Protein AF-A0A8H6FL26-F1 (afdb_monomer_lite)

Structure (mmCIF, N/CA/C/O backbone):
data_AF-A0A8H6FL26-F1
#
_entry.id   AF-A0A8H6FL26-F1
#
loop_
_atom_site.group_PDB
_atom_site.id
_atom_site.type_symbol
_atom_site.label_atom_id
_atom_site.label_alt_id
_atom_site.label_comp_id
_atom_site.label_asym_id
_atom_site.label_entity_id
_atom_site.label_seq_id
_atom_site.pdbx_PDB_ins_code
_atom_site.Cartn_x
_atom_site.Cartn_y
_atom_site.Cartn_z
_atom_site.occupancy
_atom_site.B_iso_or_equiv
_atom_site.auth_seq_id
_atom_site.auth_comp_id
_atom_site.auth_asym_id
_atom_site.auth_atom_id
_atom_site.pdbx_PDB_model_num
ATOM 1 N N . MET A 1 1 ? 20.508 0.577 -3.477 1.00 54.31 1 MET A N 1
ATOM 2 C CA . MET A 1 1 ? 19.976 -0.807 -3.545 1.00 54.31 1 MET A CA 1
ATOM 3 C C . MET A 1 1 ? 18.455 -0.772 -3.646 1.00 54.31 1 MET A C 1
ATOM 5 O O . MET A 1 1 ? 17.790 -0.477 -2.657 1.00 54.31 1 MET A O 1
ATOM 9 N N . ALA A 1 2 ? 17.907 -1.045 -4.834 1.00 56.25 2 ALA A N 1
ATOM 10 C CA . ALA A 1 2 ? 16.464 -1.136 -5.056 1.00 56.25 2 ALA A CA 1
ATOM 11 C C . ALA A 1 2 ? 15.857 -2.246 -4.183 1.00 56.25 2 ALA A C 1
ATOM 13 O O . ALA A 1 2 ? 16.284 -3.400 -4.226 1.00 56.25 2 ALA A O 1
ATOM 14 N N . THR A 1 3 ? 14.885 -1.895 -3.342 1.00 59.25 3 THR A N 1
ATOM 15 C CA . THR A 1 3 ? 14.238 -2.883 -2.473 1.00 59.25 3 THR A CA 1
ATOM 16 C C . THR A 1 3 ? 13.203 -3.680 -3.279 1.00 59.25 3 THR A C 1
ATOM 18 O O . THR A 1 3 ? 12.391 -3.070 -3.976 1.00 59.25 3 THR A O 1
ATOM 21 N N . PRO A 1 4 ? 13.128 -5.020 -3.141 1.00 70.81 4 PRO A N 1
ATOM 22 C CA . PRO A 1 4 ? 12.169 -5.881 -3.862 1.00 70.81 4 PRO A CA 1
ATOM 23 C C . PRO A 1 4 ? 10.690 -5.647 -3.478 1.00 70.81 4 PRO A C 1
ATOM 25 O O . PRO A 1 4 ? 9.804 -6.449 -3.757 1.00 70.81 4 PRO A O 1
ATOM 28 N N . ARG A 1 5 ? 10.383 -4.539 -2.796 1.00 77.38 5 ARG A N 1
ATOM 29 C CA . ARG A 1 5 ? 9.085 -4.258 -2.179 1.00 77.38 5 ARG A CA 1
ATOM 30 C C . ARG A 1 5 ? 8.016 -3.739 -3.136 1.00 77.38 5 ARG A C 1
ATOM 32 O O . ARG A 1 5 ? 6.856 -3.720 -2.735 1.00 77.38 5 ARG A O 1
ATOM 39 N N . ALA A 1 6 ? 8.361 -3.345 -4.361 1.00 84.38 6 ALA A N 1
ATOM 40 C CA . ALA A 1 6 ? 7.400 -2.813 -5.333 1.00 84.38 6 ALA A CA 1
ATOM 41 C C . ALA A 1 6 ? 7.163 -3.720 -6.553 1.00 84.38 6 ALA A C 1
ATOM 43 O O . ALA A 1 6 ? 6.670 -3.251 -7.574 1.00 84.38 6 ALA A O 1
ATOM 44 N N . GLY A 1 7 ? 7.495 -5.011 -6.453 1.00 87.75 7 GLY A N 1
ATOM 45 C CA . GLY A 1 7 ? 7.333 -5.957 -7.564 1.00 87.75 7 GLY A CA 1
ATOM 46 C C . GLY A 1 7 ? 8.414 -5.846 -8.643 1.00 87.75 7 GLY A C 1
ATOM 47 O O . GLY A 1 7 ? 8.266 -6.449 -9.703 1.00 87.75 7 GLY A O 1
ATOM 48 N N . PHE A 1 8 ? 9.481 -5.088 -8.377 1.00 91.50 8 PHE A N 1
ATOM 49 C CA . PHE A 1 8 ? 10.690 -5.070 -9.193 1.00 91.50 8 PHE A CA 1
ATOM 50 C C . PHE A 1 8 ? 11.596 -6.246 -8.832 1.00 91.50 8 PHE A C 1
ATOM 52 O O . PHE A 1 8 ? 11.756 -6.577 -7.652 1.00 91.50 8 PHE A O 1
ATOM 59 N N . HIS A 1 9 ? 12.203 -6.842 -9.850 1.00 90.56 9 HIS A N 1
ATOM 60 C CA . HIS A 1 9 ? 13.249 -7.848 -9.728 1.00 90.56 9 HIS A CA 1
ATOM 61 C C . HIS A 1 9 ? 14.468 -7.394 -10.532 1.00 90.56 9 HIS A C 1
ATOM 63 O O . HIS A 1 9 ? 14.330 -6.652 -11.501 1.00 90.56 9 HIS A O 1
ATOM 69 N N . ARG A 1 10 ? 15.663 -7.792 -10.086 1.00 88.56 10 ARG A N 1
ATOM 70 C CA . ARG A 1 10 ? 16.889 -7.571 -10.856 1.00 88.56 10 ARG A CA 1
ATOM 71 C C . ARG A 1 10 ? 16.936 -8.596 -11.969 1.00 88.56 10 ARG A C 1
ATOM 73 O O . ARG A 1 10 ? 16.906 -9.793 -11.685 1.00 88.56 10 ARG A O 1
ATOM 80 N N . GLU A 1 11 ? 17.018 -8.115 -13.194 1.00 85.56 11 GLU A N 1
ATOM 81 C CA . GLU A 1 11 ? 17.346 -8.953 -14.333 1.00 85.56 11 GLU A CA 1
ATOM 82 C C . GLU A 1 11 ? 18.868 -8.933 -14.480 1.00 85.56 11 GLU A C 1
ATOM 84 O O . GLU A 1 11 ? 19.483 -7.870 -14.543 1.00 85.56 11 GLU A O 1
ATOM 89 N N . TYR A 1 12 ? 19.493 -10.108 -14.397 1.00 85.00 12 TYR A N 1
ATOM 90 C CA . TYR A 1 12 ? 20.935 -10.234 -14.578 1.00 85.00 12 TYR A CA 1
ATOM 91 C C . TYR A 1 12 ? 21.205 -10.505 -16.054 1.00 85.00 12 TYR A C 1
ATOM 93 O O . TYR A 1 12 ? 21.007 -11.629 -16.516 1.00 85.00 12 TYR A O 1
ATOM 101 N N . ASP A 1 13 ? 21.650 -9.480 -16.775 1.00 83.44 13 ASP A N 1
ATOM 102 C CA . ASP A 1 13 ? 22.183 -9.642 -18.124 1.00 83.44 13 ASP A CA 1
ATOM 103 C C . ASP A 1 13 ? 23.720 -9.731 -18.052 1.00 83.44 13 ASP A C 1
ATOM 105 O O . ASP A 1 13 ? 24.377 -8.742 -17.722 1.00 83.44 13 ASP A O 1
ATOM 109 N N . PRO A 1 14 ? 24.334 -10.894 -18.343 1.00 84.69 14 PRO A N 1
ATOM 110 C CA . PRO A 1 14 ? 25.792 -11.021 -18.363 1.00 84.69 14 PRO A CA 1
ATOM 111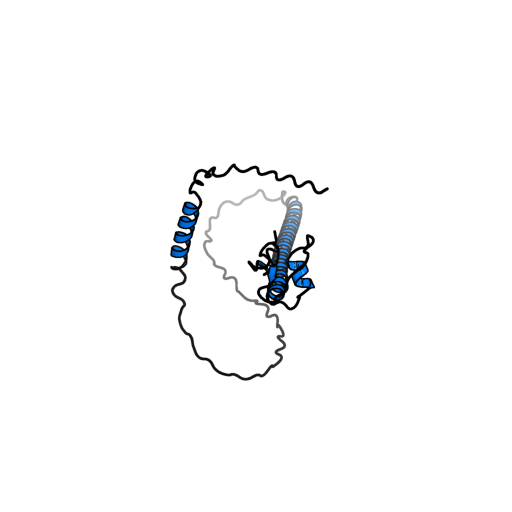 C C . PRO A 1 14 ? 26.447 -10.214 -19.497 1.00 84.69 14 PRO A C 1
ATOM 113 O O . PRO A 1 14 ? 27.653 -9.976 -19.459 1.00 84.69 14 PRO A O 1
ATOM 116 N N . THR A 1 15 ? 25.674 -9.804 -20.505 1.00 87.75 15 THR A N 1
ATOM 117 C CA . THR A 1 15 ? 26.146 -9.062 -21.683 1.00 87.75 15 THR A CA 1
ATOM 118 C C . THR A 1 15 ? 26.304 -7.575 -21.389 1.00 87.75 15 THR A C 1
ATOM 120 O O . THR A 1 15 ? 27.168 -6.916 -21.966 1.00 87.75 15 THR A O 1
ATOM 123 N N . PHE A 1 16 ? 25.487 -7.046 -20.476 1.00 78.19 16 PHE A N 1
ATOM 124 C CA . PHE A 1 16 ? 25.513 -5.653 -20.057 1.00 78.19 16 PHE A CA 1
ATOM 125 C C . PHE A 1 16 ? 25.640 -5.592 -18.535 1.00 78.19 16 PHE A C 1
ATOM 127 O O . PHE A 1 16 ? 24.640 -5.747 -17.834 1.00 78.19 16 PHE A O 1
ATOM 134 N N . PRO A 1 17 ? 26.840 -5.313 -17.988 1.00 73.94 17 PRO A N 1
ATOM 135 C CA . PRO A 1 17 ? 27.048 -5.176 -16.550 1.00 73.94 17 PRO A CA 1
ATOM 136 C C . PRO A 1 17 ? 26.486 -3.841 -16.032 1.00 73.94 17 PRO A C 1
ATOM 138 O O . PRO A 1 17 ? 27.135 -3.155 -15.249 1.00 73.94 17 PRO A O 1
ATOM 141 N N . ALA A 1 18 ? 25.296 -3.441 -16.487 1.00 74.81 18 ALA A N 1
ATOM 142 C CA . ALA A 1 18 ? 24.554 -2.329 -15.926 1.00 74.81 18 ALA A CA 1
ATOM 143 C C . ALA A 1 18 ? 24.050 -2.779 -14.546 1.00 74.81 18 ALA A C 1
ATOM 145 O O . ALA A 1 18 ? 23.172 -3.640 -14.454 1.00 74.81 18 ALA A O 1
ATOM 146 N N . PRO A 1 19 ? 24.616 -2.249 -13.450 1.00 71.38 19 PRO A N 1
ATOM 147 C CA . PRO A 1 19 ? 24.458 -2.851 -12.135 1.00 71.38 19 PRO A CA 1
ATOM 148 C C . PRO A 1 19 ? 23.061 -2.659 -11.536 1.00 71.38 19 PRO A C 1
ATOM 150 O O . PRO A 1 19 ? 22.821 -3.189 -10.456 1.00 71.38 19 PRO A O 1
ATOM 153 N N . ASP A 1 20 ? 22.138 -1.943 -12.187 1.00 75.31 20 ASP A N 1
ATOM 154 C CA . ASP A 1 20 ? 20.884 -1.496 -11.569 1.00 75.31 20 ASP A CA 1
ATOM 155 C C . ASP A 1 20 ? 19.624 -1.636 -12.438 1.00 75.31 20 ASP A C 1
ATOM 157 O O . ASP A 1 20 ? 18.599 -1.043 -12.109 1.00 75.31 20 ASP A O 1
ATOM 161 N N . LEU A 1 21 ? 19.644 -2.472 -13.481 1.00 84.38 21 LEU A N 1
ATOM 162 C CA . LEU A 1 21 ? 18.418 -2.786 -14.222 1.00 84.38 21 LEU A CA 1
ATOM 163 C C . LEU A 1 21 ? 17.428 -3.523 -13.312 1.00 84.38 21 LEU A C 1
ATOM 165 O O . LEU A 1 21 ? 17.734 -4.568 -12.720 1.00 84.38 21 LEU A O 1
ATOM 169 N N . THR A 1 22 ? 16.234 -2.952 -13.160 1.00 90.81 22 THR A N 1
ATOM 170 C CA . THR A 1 22 ? 15.180 -3.552 -12.345 1.00 90.81 22 THR A CA 1
ATOM 171 C C . THR A 1 22 ? 13.855 -3.498 -13.071 1.00 90.81 22 THR A C 1
ATOM 173 O O . THR A 1 22 ? 13.254 -2.446 -13.213 1.00 90.81 22 THR A O 1
ATOM 176 N N . VAL A 1 23 ? 13.340 -4.657 -13.460 1.00 92.69 23 VAL A N 1
ATOM 177 C CA . VAL A 1 23 ? 12.105 -4.744 -14.238 1.00 92.69 23 VAL A CA 1
ATOM 178 C C . VAL A 1 23 ? 10.964 -5.182 -13.327 1.00 92.69 23 VAL A C 1
ATOM 180 O O . VAL A 1 23 ? 11.134 -6.001 -12.417 1.00 92.69 23 VAL A O 1
ATOM 183 N N . CYS A 1 24 ? 9.764 -4.638 -13.510 1.00 95.19 24 CYS A N 1
ATOM 184 C CA . CYS A 1 24 ? 8.587 -5.182 -12.845 1.00 95.19 24 CYS A CA 1
ATOM 185 C C . CYS A 1 24 ? 8.150 -6.487 -13.520 1.00 95.19 24 CYS A C 1
ATOM 187 O O . CYS A 1 24 ? 7.846 -6.498 -14.708 1.00 95.19 24 CYS A O 1
ATOM 189 N N . SER A 1 25 ? 7.998 -7.569 -12.754 1.00 94.94 25 SER A N 1
ATOM 190 C CA . SER A 1 25 ? 7.596 -8.877 -13.299 1.00 94.94 25 SER A CA 1
ATOM 191 C C . SER A 1 25 ? 6.168 -8.935 -13.853 1.00 94.94 25 SER A C 1
ATOM 193 O O . SER A 1 25 ? 5.830 -9.882 -14.557 1.00 94.94 25 SER A O 1
ATOM 195 N N . LEU A 1 26 ? 5.312 -7.962 -13.522 1.00 96.19 26 LEU A N 1
ATOM 196 C CA . LEU A 1 26 ? 3.908 -7.963 -13.946 1.00 96.19 26 LEU A CA 1
ATOM 197 C C . LEU A 1 26 ? 3.614 -7.016 -15.106 1.00 96.19 26 LEU A C 1
ATOM 199 O O . LEU A 1 26 ? 2.758 -7.330 -15.926 1.00 96.19 26 LEU A O 1
ATOM 203 N N . CYS A 1 27 ? 4.262 -5.851 -15.157 1.00 96.75 27 CYS A N 1
ATOM 204 C CA . CYS A 1 27 ? 4.006 -4.853 -16.200 1.00 96.75 27 CYS A CA 1
ATOM 205 C C . CYS A 1 27 ? 5.217 -4.562 -17.090 1.00 96.75 27 CYS A C 1
ATOM 207 O O . CYS A 1 27 ? 5.078 -3.787 -18.030 1.00 96.75 27 CYS A O 1
ATOM 209 N N . GLY A 1 28 ? 6.387 -5.142 -16.802 1.00 95.19 28 GLY A N 1
ATOM 210 C CA . GLY A 1 28 ? 7.605 -4.913 -17.579 1.00 95.19 28 GLY A CA 1
ATOM 211 C C . GLY A 1 28 ? 8.188 -3.504 -17.442 1.00 95.19 28 GLY A C 1
ATOM 212 O O . GLY A 1 28 ? 9.064 -3.140 -18.213 1.00 95.19 28 GLY A O 1
ATOM 213 N N . LEU A 1 29 ? 7.703 -2.690 -16.496 1.00 94.75 29 LEU A N 1
ATOM 214 C CA . LEU A 1 29 ? 8.245 -1.352 -16.267 1.00 94.75 29 LEU A CA 1
ATOM 215 C C . LEU A 1 29 ? 9.699 -1.457 -15.794 1.00 94.75 29 LEU A C 1
ATOM 217 O O . LEU A 1 29 ? 9.948 -2.086 -14.765 1.00 94.75 29 LEU A O 1
ATOM 221 N N . ASP A 1 30 ? 10.603 -0.798 -16.511 1.00 92.88 30 ASP A N 1
ATOM 222 C CA . ASP A 1 30 ? 12.020 -0.665 -16.177 1.00 92.88 30 ASP A CA 1
ATOM 223 C C . ASP A 1 30 ? 12.337 0.812 -15.865 1.00 92.88 30 ASP A C 1
ATOM 225 O O . ASP A 1 30 ? 12.248 1.665 -16.756 1.00 92.88 30 ASP A O 1
ATOM 229 N N . PRO A 1 31 ? 12.591 1.176 -14.596 1.00 88.06 31 PRO A N 1
ATOM 230 C CA . PRO A 1 31 ? 13.017 2.513 -14.221 1.00 88.06 31 PRO A CA 1
ATOM 231 C C . PRO A 1 31 ? 14.481 2.726 -14.623 1.00 88.06 31 PRO A C 1
ATOM 233 O O . PRO A 1 31 ? 15.391 2.305 -13.911 1.00 88.06 31 PRO A O 1
ATOM 236 N N . CYS A 1 32 ? 14.717 3.444 -15.718 1.00 82.31 32 CYS A N 1
ATOM 237 C CA . CYS A 1 32 ? 16.025 4.053 -15.951 1.00 82.31 32 CYS A CA 1
ATOM 238 C C . CYS A 1 32 ? 16.200 5.247 -14.997 1.00 82.31 32 CYS A C 1
ATOM 240 O O . CYS A 1 32 ? 15.278 6.052 -14.858 1.00 82.31 32 CYS A O 1
ATOM 242 N N . ASP A 1 33 ? 17.372 5.358 -14.368 1.00 77.69 33 ASP A N 1
ATOM 243 C CA . ASP A 1 33 ? 17.806 6.504 -13.552 1.00 77.69 33 ASP A CA 1
ATOM 244 C C . ASP A 1 33 ? 16.919 6.821 -12.344 1.00 77.69 33 ASP A C 1
ATOM 246 O O . ASP A 1 33 ? 16.192 7.813 -12.271 1.00 77.69 33 ASP A O 1
ATOM 250 N N . TRP A 1 34 ? 16.989 5.949 -11.346 1.00 77.12 34 TRP A N 1
ATOM 251 C CA . TRP A 1 34 ? 16.208 6.114 -10.137 1.00 77.12 34 TRP A CA 1
ATOM 252 C C . TRP A 1 34 ? 16.883 7.050 -9.125 1.00 77.12 34 TRP A C 1
ATOM 254 O O . TRP A 1 34 ? 17.697 6.626 -8.306 1.00 77.12 34 TRP A O 1
ATOM 264 N N . ASP A 1 35 ? 16.453 8.310 -9.103 1.00 78.94 35 ASP A N 1
ATOM 265 C CA . ASP A 1 35 ? 16.878 9.287 -8.097 1.00 78.94 35 ASP A CA 1
ATOM 266 C C . ASP A 1 35 ? 16.004 9.217 -6.836 1.00 78.94 35 ASP A C 1
ATOM 268 O O . ASP A 1 35 ? 14.950 9.834 -6.760 1.00 78.94 35 ASP A O 1
ATOM 272 N N . ASN A 1 36 ? 16.442 8.456 -5.825 1.00 70.88 36 ASN A N 1
ATOM 273 C CA . ASN A 1 36 ? 15.953 8.460 -4.427 1.00 70.88 36 ASN A CA 1
ATOM 274 C C . ASN A 1 36 ? 14.433 8.310 -4.156 1.00 70.88 36 ASN A C 1
ATOM 276 O O . ASN A 1 36 ? 14.021 8.331 -2.994 1.00 70.88 36 ASN A O 1
ATOM 280 N N . ASP A 1 37 ? 13.596 8.108 -5.170 1.00 79.25 37 ASP A N 1
ATOM 281 C CA . ASP A 1 37 ? 12.149 8.001 -5.006 1.00 79.25 37 ASP A CA 1
ATOM 282 C C . ASP A 1 37 ? 11.720 6.684 -4.345 1.00 79.25 37 ASP A C 1
ATOM 284 O O . ASP A 1 37 ? 12.391 5.650 -4.411 1.00 79.25 37 ASP A O 1
ATOM 288 N N . ASN A 1 38 ? 10.545 6.683 -3.714 1.00 90.62 38 ASN A N 1
ATOM 289 C CA . ASN A 1 38 ? 9.955 5.456 -3.192 1.00 90.62 38 ASN A CA 1
ATOM 290 C C . ASN A 1 38 ? 9.594 4.506 -4.356 1.00 90.62 38 ASN A C 1
ATOM 292 O O . ASN A 1 38 ? 8.789 4.887 -5.212 1.00 90.62 38 ASN A O 1
ATOM 296 N N . PRO A 1 39 ? 10.068 3.240 -4.338 1.00 92.25 39 PRO A N 1
ATOM 297 C CA . PRO A 1 39 ? 9.777 2.233 -5.366 1.00 92.25 39 PRO A CA 1
ATOM 298 C C . PRO A 1 39 ? 8.328 2.138 -5.774 1.00 92.25 39 PRO A C 1
ATOM 300 O O . PRO A 1 39 ? 7.981 1.985 -6.943 1.00 92.25 39 PRO A O 1
ATOM 303 N N . PHE A 1 40 ? 7.466 2.202 -4.771 1.00 93.19 40 PHE A N 1
ATOM 304 C CA . PHE A 1 40 ? 6.053 2.040 -4.990 1.00 93.19 40 PHE A CA 1
ATOM 305 C C . PHE A 1 40 ? 5.434 3.271 -5.651 1.00 93.19 40 PHE A C 1
ATOM 307 O O . PHE A 1 40 ? 4.541 3.115 -6.477 1.00 93.19 40 PHE A O 1
ATOM 314 N N . ASP A 1 41 ? 5.882 4.471 -5.288 1.00 93.00 41 ASP A N 1
ATOM 315 C CA . ASP A 1 41 ? 5.272 5.715 -5.756 1.00 93.00 41 ASP A CA 1
ATOM 316 C C . ASP A 1 41 ? 5.663 5.989 -7.214 1.00 93.00 41 ASP A C 1
ATOM 318 O O . ASP A 1 41 ? 4.794 6.325 -8.022 1.00 93.00 41 ASP A O 1
ATOM 322 N N . PHE A 1 42 ? 6.915 5.703 -7.593 1.00 92.69 42 PHE A N 1
ATOM 323 C CA . PHE A 1 42 ? 7.337 5.710 -8.996 1.00 92.69 42 PHE A CA 1
ATOM 324 C C . PHE A 1 42 ? 6.519 4.713 -9.831 1.00 92.69 42 PHE A C 1
ATOM 326 O O . PHE A 1 42 ? 5.917 5.080 -10.843 1.00 92.69 42 PHE A O 1
ATOM 333 N N . HIS A 1 43 ? 6.417 3.462 -9.367 1.00 94.06 43 HIS A N 1
ATOM 334 C CA . HIS A 1 43 ? 5.657 2.412 -10.049 1.00 94.06 43 HIS A CA 1
ATOM 335 C C . HIS A 1 43 ? 4.169 2.781 -10.180 1.00 94.06 43 HIS A C 1
ATOM 337 O O . HIS A 1 43 ? 3.590 2.648 -11.255 1.00 94.06 43 HIS A O 1
ATOM 343 N N . ALA A 1 44 ? 3.555 3.313 -9.120 1.00 95.19 44 ALA A N 1
ATOM 344 C CA . ALA A 1 44 ? 2.160 3.742 -9.139 1.00 95.19 44 ALA A CA 1
ATOM 345 C C . ALA A 1 44 ? 1.904 4.935 -10.071 1.00 95.19 44 ALA A C 1
ATOM 347 O O . ALA A 1 44 ? 0.802 5.050 -10.602 1.00 95.19 44 ALA A O 1
ATOM 348 N N . THR A 1 45 ? 2.904 5.794 -10.276 1.00 94.81 45 THR A N 1
ATOM 349 C CA . THR A 1 45 ? 2.815 6.954 -11.172 1.00 94.81 45 THR A CA 1
ATOM 350 C C . THR A 1 45 ? 2.982 6.548 -12.635 1.00 94.81 45 THR A C 1
ATOM 352 O O . THR A 1 45 ? 2.217 6.990 -13.487 1.00 94.81 45 THR A O 1
ATOM 355 N N . ARG A 1 46 ? 3.962 5.688 -12.940 1.00 95.06 46 ARG A N 1
ATOM 356 C CA . ARG A 1 46 ? 4.284 5.272 -14.317 1.00 95.06 46 ARG A CA 1
ATOM 357 C C . ARG A 1 46 ? 3.392 4.148 -14.847 1.00 95.06 46 ARG A C 1
ATOM 359 O O . ARG A 1 46 ? 3.137 4.100 -16.043 1.00 95.06 46 ARG A O 1
ATOM 366 N N . SER A 1 47 ? 2.927 3.245 -13.984 1.00 96.50 47 SER A N 1
ATOM 367 C CA . SER A 1 47 ? 2.072 2.111 -14.360 1.00 96.50 47 SER A CA 1
ATOM 368 C C . SER A 1 47 ? 0.950 1.903 -13.328 1.00 96.50 47 SER A C 1
ATOM 370 O O . SER A 1 47 ? 0.949 0.918 -12.581 1.00 96.50 47 SER A O 1
ATOM 372 N N . PRO A 1 48 ? -0.030 2.828 -13.252 1.00 96.62 48 PRO A N 1
ATOM 373 C CA . PRO A 1 48 ? -1.133 2.738 -12.289 1.00 96.62 48 PRO A CA 1
ATOM 374 C C . PRO A 1 48 ? -2.009 1.490 -12.488 1.00 96.62 48 PRO A C 1
ATOM 376 O O . PRO A 1 48 ? -2.599 0.989 -11.526 1.00 96.62 48 PRO A O 1
ATOM 379 N N . ASP A 1 49 ? -2.059 0.959 -13.712 1.00 97.50 49 ASP A N 1
ATOM 380 C CA . ASP A 1 49 ? -2.862 -0.213 -14.072 1.00 97.50 49 ASP A CA 1
ATOM 381 C C . ASP A 1 49 ? -2.181 -1.555 -13.770 1.00 97.50 49 ASP A C 1
ATOM 383 O O . ASP A 1 49 ? -2.830 -2.604 -13.848 1.00 97.50 49 ASP A O 1
ATOM 387 N N . CYS A 1 50 ? -0.908 -1.546 -13.354 1.00 97.25 50 CYS A N 1
ATOM 388 C CA . CYS A 1 50 ? -0.187 -2.753 -12.966 1.00 97.25 50 CYS A CA 1
ATOM 389 C C . CYS A 1 50 ? -0.936 -3.514 -11.859 1.00 97.25 50 CYS A C 1
ATOM 391 O O . CYS A 1 50 ? -1.317 -2.951 -10.823 1.00 97.25 50 CYS A O 1
ATOM 393 N N . SER A 1 51 ? -1.121 -4.827 -12.036 1.00 96.94 51 SER A N 1
ATOM 394 C CA . SER A 1 51 ? -1.859 -5.670 -11.085 1.00 96.94 51 SER A CA 1
ATOM 395 C C . SER A 1 51 ? -1.275 -5.603 -9.668 1.00 96.94 51 SER A C 1
ATOM 397 O O . SER A 1 51 ? -2.028 -5.594 -8.690 1.00 96.94 51 SER A O 1
ATOM 399 N N . PHE A 1 52 ? 0.052 -5.477 -9.542 1.00 95.88 52 PHE A N 1
ATOM 400 C CA . PHE A 1 52 ? 0.734 -5.306 -8.256 1.00 95.88 52 PHE A CA 1
ATOM 401 C C . PHE A 1 52 ? 0.346 -3.987 -7.576 1.00 95.88 52 PHE A C 1
ATOM 403 O O . PHE A 1 52 ? -0.001 -3.965 -6.387 1.00 95.88 52 PHE A O 1
ATOM 410 N N . VAL A 1 53 ? 0.375 -2.887 -8.332 1.00 96.25 53 VAL A N 1
ATOM 411 C CA . VAL A 1 53 ? 0.014 -1.550 -7.847 1.00 96.25 53 VAL A CA 1
ATOM 412 C C . VAL A 1 53 ? -1.440 -1.549 -7.384 1.00 96.25 53 VAL A C 1
ATOM 414 O O . VAL A 1 53 ? -1.717 -1.186 -6.236 1.00 96.25 53 VAL A O 1
ATOM 417 N N . ARG A 1 54 ? -2.359 -2.053 -8.216 1.00 97.06 54 ARG A N 1
ATOM 418 C CA . ARG A 1 54 ? -3.793 -2.140 -7.897 1.00 97.06 54 ARG A CA 1
ATOM 419 C C . ARG A 1 54 ? -4.049 -2.939 -6.619 1.00 97.06 54 ARG A C 1
ATOM 421 O O . ARG A 1 54 ? -4.731 -2.445 -5.715 1.00 97.06 54 ARG A O 1
ATOM 428 N N . ALA A 1 55 ? -3.457 -4.127 -6.490 1.00 95.44 55 ALA A N 1
ATOM 429 C CA . ALA A 1 55 ? -3.610 -4.966 -5.301 1.00 95.44 55 ALA A CA 1
ATOM 430 C C . ALA A 1 55 ? -3.079 -4.275 -4.030 1.00 95.44 55 ALA A C 1
ATOM 432 O O . ALA A 1 55 ? -3.686 -4.342 -2.956 1.00 95.44 55 ALA A O 1
ATOM 433 N N . THR A 1 56 ? -1.958 -3.562 -4.141 1.00 94.50 56 THR A N 1
ATOM 434 C CA . THR A 1 56 ? -1.338 -2.867 -3.006 1.00 94.50 56 THR A CA 1
ATOM 435 C C . THR A 1 56 ? -2.138 -1.634 -2.580 1.00 94.50 56 THR A C 1
ATOM 437 O O . THR A 1 56 ? -2.340 -1.408 -1.382 1.00 94.50 56 THR A O 1
ATOM 440 N N . GLN A 1 57 ? -2.669 -0.861 -3.533 1.00 93.69 57 GLN A N 1
ATOM 441 C CA . GLN A 1 57 ? -3.552 0.273 -3.242 1.00 93.69 57 GLN A CA 1
ATOM 442 C C . GLN A 1 57 ? -4.856 -0.176 -2.563 1.00 93.69 57 GLN A C 1
ATOM 444 O O . GLN A 1 57 ? -5.306 0.458 -1.604 1.00 93.69 57 GLN A O 1
ATOM 449 N N . GLN A 1 58 ? -5.438 -1.300 -2.992 1.00 92.12 58 GLN A N 1
ATOM 450 C CA . GLN A 1 58 ? -6.622 -1.878 -2.347 1.00 92.12 58 GLN A CA 1
ATOM 451 C C . GLN A 1 58 ? -6.346 -2.263 -0.885 1.00 92.12 58 GLN A C 1
ATOM 453 O O . GLN A 1 58 ? -7.121 -1.907 0.008 1.00 92.12 58 GLN A O 1
ATOM 458 N N . LYS A 1 59 ? -5.201 -2.900 -0.597 1.00 88.88 59 LYS A N 1
ATOM 459 C CA . LYS A 1 59 ? -4.796 -3.237 0.783 1.00 88.88 59 LYS A CA 1
ATOM 460 C C . LYS A 1 59 ? -4.676 -1.998 1.678 1.00 88.88 59 LYS A C 1
ATOM 462 O O . LYS A 1 59 ? -5.124 -2.038 2.826 1.00 88.88 59 LYS A O 1
ATOM 467 N N . LYS A 1 60 ? -4.131 -0.884 1.164 1.00 84.44 60 LYS A N 1
ATOM 468 C CA . LYS A 1 60 ? -4.044 0.393 1.905 1.00 84.44 60 LYS A CA 1
ATOM 469 C C . LYS A 1 60 ? -5.437 0.922 2.280 1.00 84.44 60 LYS A C 1
ATOM 471 O O . LYS A 1 60 ? -5.652 1.296 3.435 1.00 84.44 60 LYS A O 1
ATOM 476 N N . LYS A 1 61 ? -6.407 0.869 1.355 1.00 82.44 61 LYS A N 1
ATOM 477 C CA . LYS A 1 61 ? -7.803 1.278 1.619 1.00 82.44 61 LYS A CA 1
ATOM 478 C C . LYS A 1 61 ? -8.440 0.443 2.737 1.00 82.44 61 LYS A C 1
ATOM 480 O O . LYS A 1 61 ? -9.008 1.004 3.675 1.00 82.44 61 LYS A O 1
ATOM 485 N N . HIS A 1 62 ? -8.276 -0.879 2.700 1.00 83.50 62 HIS A N 1
ATOM 486 C CA . HIS A 1 62 ? -8.821 -1.762 3.738 1.00 83.50 62 HIS A CA 1
ATOM 487 C C . HIS A 1 62 ? -8.144 -1.583 5.104 1.00 83.50 62 HIS A C 1
ATOM 489 O O . HIS A 1 62 ? -8.827 -1.581 6.134 1.00 83.50 62 HIS A O 1
ATOM 495 N N . ARG A 1 63 ? -6.820 -1.376 5.141 1.00 80.56 63 ARG A N 1
ATOM 496 C CA . ARG A 1 63 ? -6.092 -1.122 6.396 1.00 80.56 63 ARG A CA 1
ATOM 497 C C . ARG A 1 63 ? -6.594 0.148 7.085 1.00 80.56 63 ARG A C 1
ATOM 499 O O . ARG A 1 63 ? -6.865 0.111 8.285 1.00 80.56 63 ARG A O 1
ATOM 506 N N . ASN A 1 64 ? -6.807 1.221 6.324 1.00 78.44 64 ASN A N 1
ATOM 507 C CA . ASN A 1 64 ? -7.322 2.489 6.851 1.00 78.44 64 ASN A CA 1
ATOM 508 C C . ASN A 1 64 ? -8.777 2.379 7.336 1.00 78.44 64 ASN A C 1
ATOM 510 O O . ASN A 1 64 ? -9.177 3.042 8.291 1.00 78.44 64 ASN A O 1
ATOM 514 N N . GLN A 1 65 ? -9.583 1.507 6.726 1.00 78.75 65 GLN A N 1
ATOM 515 C CA . GLN A 1 65 ? -10.950 1.272 7.190 1.00 78.75 65 GLN A CA 1
ATOM 516 C C . GLN A 1 65 ? -10.983 0.540 8.541 1.00 78.75 65 GLN A C 1
ATOM 518 O O . GLN A 1 65 ? -11.803 0.866 9.406 1.00 78.75 65 GLN A O 1
ATOM 523 N N . LYS A 1 66 ? -10.082 -0.429 8.753 1.00 79.19 66 LYS A N 1
ATOM 524 C CA . LYS A 1 66 ? -10.012 -1.191 10.009 1.00 79.19 66 LYS A CA 1
ATOM 525 C C . LYS A 1 66 ? -9.605 -0.304 11.188 1.00 79.19 66 LYS A C 1
ATOM 527 O O . LYS A 1 66 ? -10.230 -0.394 12.244 1.00 79.19 66 LYS A O 1
ATOM 532 N N . THR A 1 67 ? -8.621 0.576 11.003 1.00 84.19 67 THR A N 1
ATOM 533 C CA . THR A 1 67 ? -8.175 1.499 12.059 1.00 84.19 67 THR A CA 1
ATOM 534 C C . THR A 1 67 ? -9.262 2.511 12.422 1.00 84.19 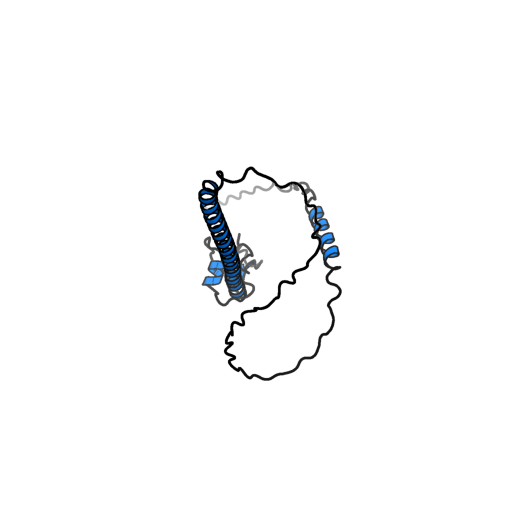67 THR A C 1
ATOM 536 O O . THR A 1 67 ? -9.537 2.692 13.606 1.00 84.19 67 THR A O 1
ATOM 539 N N . ARG A 1 68 ? -9.980 3.081 11.438 1.00 82.62 68 ARG A N 1
ATOM 540 C CA . ARG A 1 68 ? -11.115 3.990 11.708 1.00 82.62 68 ARG A CA 1
ATOM 541 C C . ARG A 1 68 ? -12.247 3.307 12.477 1.00 82.62 68 ARG A C 1
ATOM 543 O O . ARG A 1 68 ? -12.771 3.883 13.427 1.00 82.62 68 ARG A O 1
ATOM 550 N N . ARG A 1 69 ? -12.602 2.063 12.128 1.00 85.69 69 ARG A N 1
ATOM 551 C CA . ARG A 1 69 ? -13.621 1.294 12.872 1.00 85.69 69 ARG A CA 1
ATOM 552 C C . ARG A 1 69 ? -13.198 1.013 14.314 1.00 85.69 69 ARG A C 1
ATOM 554 O O . ARG A 1 69 ? -14.027 1.100 15.215 1.00 85.69 69 ARG A O 1
ATOM 561 N N . GLN A 1 70 ? -11.925 0.690 14.546 1.00 88.44 70 GLN A N 1
ATOM 562 C CA . GLN A 1 70 ? -11.403 0.499 15.903 1.00 88.44 70 GLN A CA 1
ATOM 563 C C . GLN A 1 70 ? -11.406 1.805 16.706 1.00 88.44 70 GLN A C 1
ATOM 565 O O . GLN A 1 70 ? -11.789 1.797 17.874 1.00 88.44 70 GLN A O 1
ATOM 570 N N . GLN A 1 71 ? -11.047 2.925 16.077 1.00 88.94 71 GLN A N 1
ATOM 571 C CA . GLN A 1 71 ? -11.077 4.238 16.718 1.00 88.94 71 GLN A CA 1
ATOM 572 C C . GLN A 1 71 ? -12.500 4.650 17.117 1.00 88.94 71 GLN A C 1
ATOM 574 O O . GLN A 1 71 ? -12.697 5.135 18.228 1.00 88.94 71 GLN A O 1
ATOM 579 N N . TYR A 1 72 ? -13.495 4.403 16.258 1.00 90.62 72 TYR A N 1
ATOM 580 C CA . TYR A 1 72 ? -14.899 4.675 16.581 1.00 90.62 72 TYR A CA 1
ATOM 581 C C . TYR A 1 72 ? -15.378 3.856 17.788 1.00 90.62 72 TYR A C 1
ATOM 583 O O . TYR A 1 72 ? -15.947 4.425 18.711 1.00 90.62 72 TYR A O 1
ATOM 591 N N . LYS A 1 73 ? -15.060 2.553 17.841 1.00 89.56 73 LYS A N 1
ATOM 592 C CA . LYS A 1 73 ? -15.402 1.694 18.991 1.00 89.56 73 LYS A CA 1
ATOM 593 C C . LYS A 1 73 ? -14.761 2.162 20.299 1.00 89.56 73 LYS A C 1
ATOM 595 O O . LYS A 1 73 ? -15.386 2.092 21.349 1.00 89.56 73 LYS A O 1
ATOM 600 N N . ARG A 1 74 ? -13.511 2.630 20.250 1.00 87.56 74 ARG A N 1
ATOM 601 C CA . ARG A 1 74 ? -12.840 3.172 21.440 1.00 87.56 74 ARG A CA 1
ATOM 602 C C . ARG A 1 74 ? -13.503 4.458 21.923 1.00 87.56 74 ARG A C 1
ATOM 604 O O . ARG A 1 74 ? -13.759 4.581 23.113 1.00 87.56 74 ARG A O 1
ATOM 611 N N . ARG A 1 75 ? -13.837 5.372 21.006 1.00 91.19 75 ARG A N 1
ATOM 612 C CA . ARG A 1 75 ? -14.546 6.611 21.354 1.00 91.19 75 ARG A CA 1
ATOM 613 C C . ARG A 1 75 ? -15.948 6.351 21.898 1.00 91.19 75 ARG A C 1
ATOM 615 O O . ARG A 1 75 ? -16.336 7.005 22.853 1.00 91.19 75 ARG A O 1
ATOM 622 N N . SER A 1 76 ? -16.686 5.391 21.337 1.00 90.88 76 SER A N 1
ATOM 623 C CA . SER A 1 76 ? -18.020 5.059 21.844 1.00 90.88 76 SER A CA 1
ATOM 624 C C . SER A 1 76 ? -17.970 4.469 23.253 1.00 90.88 76 SER A C 1
ATOM 626 O O . SER A 1 76 ? -18.813 4.806 24.068 1.00 90.88 76 SER A O 1
ATOM 628 N N . LEU A 1 77 ? -16.975 3.628 23.559 1.00 90.81 77 LEU A N 1
ATOM 629 C CA . LEU A 1 77 ? -16.806 3.087 24.911 1.00 90.81 77 LEU A CA 1
ATOM 630 C C . LEU A 1 77 ? -16.452 4.183 25.921 1.00 90.81 77 LEU A C 1
ATOM 632 O O . LEU A 1 77 ? -17.051 4.229 26.984 1.00 90.81 77 LEU A O 1
ATOM 636 N N . GLN A 1 78 ? -15.545 5.097 25.562 1.00 92.88 78 GLN A N 1
ATOM 637 C CA . GLN A 1 78 ? -15.194 6.229 26.427 1.00 92.88 78 GLN A CA 1
ATOM 638 C C . GLN A 1 78 ? -16.391 7.148 26.703 1.00 92.88 78 GLN A C 1
ATOM 640 O O . GLN A 1 78 ? -16.560 7.588 27.833 1.00 92.88 78 GLN A O 1
ATOM 645 N N . ALA A 1 79 ? -17.238 7.398 25.701 1.00 93.19 79 ALA A N 1
ATOM 646 C CA . ALA A 1 79 ? -18.441 8.209 25.878 1.00 93.19 79 ALA A CA 1
ATOM 647 C C . ALA A 1 79 ? -19.459 7.555 26.831 1.00 93.19 79 ALA A C 1
ATOM 649 O O . ALA A 1 79 ? -20.056 8.248 27.647 1.00 93.19 79 ALA A O 1
ATOM 650 N N . VAL A 1 80 ? -19.631 6.229 26.760 1.00 93.62 80 VAL A N 1
ATOM 651 C CA . VAL A 1 80 ? -20.531 5.499 27.671 1.00 93.62 80 VAL A CA 1
ATOM 652 C C . VAL A 1 80 ? -20.013 5.545 29.110 1.00 93.62 80 VAL A C 1
ATOM 654 O O . VAL A 1 80 ? -20.794 5.807 30.015 1.00 93.62 80 VAL A O 1
ATOM 657 N N . THR A 1 81 ? -18.705 5.362 29.325 1.00 93.31 81 THR A N 1
ATOM 658 C CA . THR A 1 81 ? -18.112 5.446 30.671 1.00 93.31 81 THR A CA 1
ATOM 659 C C . THR A 1 81 ? -18.285 6.835 31.290 1.00 93.31 81 THR A C 1
ATOM 661 O O . THR A 1 81 ? -18.658 6.931 32.451 1.00 93.31 81 THR A O 1
ATOM 664 N N . GLN A 1 82 ? -18.103 7.908 30.511 1.00 94.44 82 GLN A N 1
ATOM 665 C CA . GLN A 1 82 ? -18.302 9.280 31.001 1.00 94.44 82 GLN A CA 1
ATOM 666 C C . GLN A 1 82 ? -19.753 9.556 31.412 1.00 94.44 82 GLN A C 1
ATOM 668 O O . GLN A 1 82 ? -19.985 10.176 32.444 1.00 94.44 82 GLN A O 1
ATOM 673 N N . GLN A 1 83 ? -20.730 9.067 30.640 1.00 94.75 83 GLN A N 1
ATOM 674 C CA . GLN A 1 83 ? -22.144 9.215 31.004 1.00 94.75 83 GLN A CA 1
ATOM 675 C C . GLN A 1 83 ? -22.501 8.453 32.283 1.00 94.75 83 GLN A C 1
ATOM 677 O O . GLN A 1 83 ? -23.322 8.921 33.066 1.00 94.75 83 GLN A O 1
ATOM 682 N N . GLU A 1 84 ? -21.907 7.279 32.498 1.00 94.62 84 GLU A N 1
ATOM 683 C CA . GLU A 1 84 ? -22.143 6.491 33.708 1.00 94.62 84 GLU A CA 1
ATOM 684 C C . GLU A 1 84 ? -21.546 7.164 34.954 1.00 94.62 84 GLU A C 1
ATOM 686 O O . GLU A 1 84 ? -22.209 7.223 35.988 1.00 94.62 84 GLU A O 1
ATOM 691 N N . GLU A 1 85 ? -20.343 7.733 34.844 1.00 95.44 85 GLU A N 1
ATOM 692 C CA . GLU A 1 85 ? -19.703 8.500 35.923 1.00 95.44 85 GLU A CA 1
ATOM 693 C C . GLU A 1 85 ? -20.505 9.759 36.288 1.00 95.44 85 GLU A C 1
ATOM 695 O O . GLU A 1 85 ? -20.747 10.015 37.469 1.00 95.44 85 GLU A O 1
ATOM 700 N N . GLU A 1 86 ? -20.991 10.507 35.293 1.00 95.56 86 GLU A N 1
ATOM 701 C CA . GLU A 1 86 ? -21.818 11.701 35.514 1.00 95.56 86 GLU A CA 1
ATOM 702 C C . GLU A 1 86 ? -23.139 11.351 36.225 1.00 95.56 86 GLU A C 1
ATOM 704 O O . GLU A 1 86 ? -23.551 12.032 37.167 1.00 95.56 86 GLU A O 1
ATOM 709 N N . LEU A 1 87 ? -23.768 10.230 35.849 1.00 94.00 87 LEU A N 1
ATOM 710 C CA . LEU A 1 87 ? -24.991 9.753 36.499 1.00 94.00 87 LEU A CA 1
ATOM 711 C C . LEU A 1 87 ? -24.744 9.309 37.952 1.00 94.00 87 LEU A C 1
ATOM 713 O O . LEU A 1 87 ? -25.577 9.545 38.828 1.00 94.00 87 LEU A O 1
ATOM 717 N N . GLN A 1 88 ? -23.604 8.667 38.227 1.00 92.56 88 GLN A N 1
ATOM 718 C CA . GLN A 1 88 ? -23.217 8.280 39.588 1.00 92.56 88 GLN A CA 1
ATOM 719 C C . GLN A 1 88 ? -22.949 9.505 40.469 1.00 92.56 88 GLN A C 1
ATOM 721 O O . GLN A 1 88 ? -23.378 9.527 41.624 1.00 92.56 88 GLN A O 1
ATOM 726 N N . GLN A 1 89 ? -22.302 10.539 39.925 1.00 91.81 89 GLN A N 1
ATOM 727 C CA . GLN A 1 89 ? -22.031 11.780 40.647 1.00 91.81 89 GLN A CA 1
ATOM 728 C C . GLN A 1 89 ? -23.325 12.536 40.985 1.00 91.81 89 GLN A C 1
ATOM 730 O O . GLN A 1 89 ? -23.514 12.930 42.136 1.00 91.81 89 GLN A O 1
ATOM 735 N N . ALA A 1 90 ? -24.258 12.637 40.032 1.00 90.19 90 ALA A N 1
ATOM 736 C CA . ALA A 1 90 ? -25.568 13.248 40.263 1.00 90.19 90 ALA A CA 1
ATOM 737 C C . ALA A 1 90 ? -26.382 12.514 41.349 1.00 90.19 90 ALA A C 1
ATOM 739 O O . ALA A 1 90 ? -27.066 13.139 42.160 1.00 90.19 90 ALA A O 1
ATOM 740 N N . ASN A 1 91 ? -26.298 11.182 41.417 1.00 88.38 91 ASN A N 1
ATOM 741 C CA . ASN A 1 91 ? -26.978 10.412 42.465 1.00 88.38 91 ASN A CA 1
ATOM 742 C C . ASN A 1 91 ? -26.331 10.595 43.850 1.00 88.38 91 ASN A C 1
ATOM 744 O O . ASN A 1 91 ? -27.038 10.631 44.860 1.00 88.38 91 ASN A O 1
ATOM 748 N N . ALA A 1 92 ? -25.003 10.728 43.915 1.00 83.88 92 ALA A N 1
ATOM 749 C CA . ALA A 1 92 ? -24.294 10.957 45.173 1.00 83.88 92 ALA A CA 1
ATOM 750 C C . ALA A 1 92 ? -24.653 12.316 45.798 1.00 83.88 92 ALA A C 1
ATOM 752 O O . ALA A 1 92 ? -24.885 12.391 47.005 1.00 83.88 92 ALA A O 1
ATOM 753 N N . GLU A 1 93 ? -24.768 13.365 44.981 1.00 81.00 93 GLU A N 1
ATOM 754 C CA . GLU A 1 93 ? -25.119 14.717 45.437 1.00 81.00 93 GLU A CA 1
ATOM 755 C C . GLU A 1 93 ? -26.529 14.767 46.055 1.00 81.00 93 GLU A C 1
ATOM 757 O O . GLU A 1 93 ? -26.705 15.256 47.170 1.00 81.00 93 GLU A O 1
ATOM 762 N N . ASN A 1 94 ? -27.509 14.107 45.429 1.00 76.31 94 ASN A N 1
ATOM 763 C CA . ASN A 1 94 ? -28.883 14.024 45.946 1.00 76.31 94 ASN A CA 1
ATOM 764 C C . ASN A 1 94 ? -29.026 13.209 47.254 1.00 76.31 94 ASN A C 1
ATOM 766 O O . ASN A 1 94 ? -30.014 13.354 47.982 1.00 76.31 94 ASN A O 1
ATOM 770 N N . THR A 1 95 ? -28.062 12.337 47.574 1.00 73.12 95 THR A N 1
ATOM 771 C CA . THR A 1 95 ? -28.097 11.518 48.802 1.00 73.12 95 THR A CA 1
ATOM 772 C C . THR A 1 95 ? -27.582 12.298 50.022 1.00 73.12 95 THR A C 1
ATOM 774 O O . THR A 1 95 ? -28.007 12.044 51.152 1.00 73.12 95 THR A O 1
ATOM 777 N N . ALA A 1 96 ? -26.705 13.284 49.810 1.00 64.50 96 ALA A N 1
ATOM 778 C CA . ALA A 1 96 ? -26.143 14.094 50.889 1.00 64.50 96 ALA A CA 1
ATOM 779 C C . ALA A 1 96 ? -27.170 15.069 51.497 1.00 64.50 96 ALA A C 1
ATOM 781 O O . ALA A 1 96 ? -27.192 15.237 52.715 1.00 64.50 96 ALA A O 1
ATOM 782 N N . GLU A 1 97 ? -28.066 15.646 50.690 1.00 61.50 97 GLU A N 1
ATOM 783 C CA . GLU A 1 97 ? -29.075 16.597 51.186 1.00 61.50 97 GLU A CA 1
ATOM 784 C C . GLU A 1 97 ? -30.209 15.923 51.978 1.00 61.50 97 GLU A C 1
ATOM 786 O O . GLU A 1 97 ? -30.667 16.465 52.980 1.00 61.50 97 GLU A O 1
ATOM 791 N N . ASN A 1 98 ? -30.602 14.690 51.636 1.00 61.00 98 ASN A N 1
ATOM 792 C CA . ASN A 1 98 ? -31.696 13.989 52.331 1.00 61.00 98 ASN A CA 1
ATOM 793 C C . ASN A 1 98 ? -31.296 13.320 53.663 1.00 61.00 98 ASN A C 1
ATOM 795 O O . ASN A 1 98 ? -32.157 12.826 54.396 1.00 61.00 98 ASN A O 1
ATOM 799 N N . THR A 1 99 ? -30.003 13.290 54.006 1.00 57.81 99 THR A N 1
ATOM 800 C CA . THR A 1 99 ? -29.515 12.643 55.242 1.00 57.81 99 THR A CA 1
ATOM 801 C C . THR A 1 99 ? -29.479 13.608 56.440 1.00 57.81 99 THR A C 1
ATOM 803 O O . THR A 1 99 ? -29.402 13.165 57.585 1.00 57.81 99 THR A O 1
ATOM 806 N N . ALA A 1 100 ? -29.601 14.921 56.215 1.00 54.97 100 ALA A N 1
ATOM 807 C CA . ALA A 1 100 ? -29.580 15.917 57.289 1.00 54.97 100 ALA A CA 1
ATOM 808 C C . ALA A 1 100 ? -30.941 16.122 57.993 1.00 54.97 100 ALA A C 1
ATOM 810 O O . ALA A 1 100 ? -30.962 16.625 59.113 1.00 54.97 100 ALA A O 1
ATOM 811 N N . GLU A 1 101 ? -32.063 15.706 57.392 1.00 55.00 101 GLU A N 1
ATOM 812 C CA . GLU A 1 101 ? -33.414 15.980 57.924 1.00 55.00 101 GLU A CA 1
ATOM 813 C C . GLU A 1 101 ? -34.080 14.810 58.678 1.00 55.00 101 GLU A C 1
ATOM 815 O O . GLU A 1 101 ? -35.143 14.988 59.263 1.00 55.00 101 GLU A O 1
ATOM 820 N N . ASN A 1 102 ? -33.458 13.624 58.747 1.00 56.03 102 ASN A N 1
ATOM 821 C CA . ASN A 1 102 ? -34.058 12.435 59.384 1.00 56.03 102 ASN A CA 1
ATOM 822 C C . ASN A 1 102 ? -33.384 11.964 60.692 1.00 56.03 102 ASN A C 1
ATOM 824 O O . ASN A 1 102 ? -33.704 10.890 61.196 1.00 56.03 102 ASN A O 1
ATOM 828 N N . THR A 1 103 ? -32.476 12.740 61.292 1.00 54.84 103 THR A N 1
ATOM 829 C CA . THR A 1 103 ? -31.780 12.360 62.544 1.00 54.84 103 THR A CA 1
ATOM 830 C C . THR A 1 103 ? -32.472 12.795 63.843 1.00 54.84 103 THR A C 1
ATOM 832 O O . THR A 1 103 ? -31.902 12.604 64.916 1.00 54.84 103 THR A O 1
ATOM 835 N N . ALA A 1 104 ? -33.702 13.319 63.799 1.00 55.53 104 ALA A N 1
ATOM 836 C CA . ALA A 1 104 ? -34.381 13.823 65.001 1.00 55.53 104 ALA A CA 1
ATOM 837 C C . ALA A 1 104 ? -35.497 12.931 65.579 1.00 55.53 104 ALA A C 1
ATOM 839 O O . ALA A 1 104 ? -35.934 13.193 66.697 1.00 55.53 104 ALA A O 1
ATOM 840 N N . GLU A 1 105 ? -35.946 11.861 64.912 1.00 56.81 105 GLU A N 1
ATOM 841 C CA . GLU A 1 105 ? -37.034 11.033 65.451 1.00 56.81 105 GLU A CA 1
ATOM 842 C C . GLU A 1 105 ? -36.753 9.527 65.392 1.00 56.81 105 GLU A C 1
ATOM 844 O O . GLU A 1 105 ? -36.495 8.959 64.337 1.00 56.81 105 GLU A O 1
ATOM 849 N N . LYS A 1 106 ? -36.951 8.890 66.556 1.00 49.38 106 LYS A N 1
ATOM 850 C CA . LYS A 1 106 ? -37.091 7.443 66.824 1.00 49.38 106 LYS A CA 1
ATOM 851 C C . LYS A 1 106 ? -35.838 6.697 67.278 1.00 49.38 106 LYS A C 1
ATOM 853 O O . LYS A 1 106 ? -35.413 5.705 66.696 1.00 49.38 106 LYS A O 1
ATOM 858 N N . ALA A 1 107 ? -35.385 7.076 68.471 1.00 52.72 107 ALA A N 1
ATOM 859 C CA . ALA A 1 107 ? -34.966 6.103 69.474 1.00 52.72 107 ALA A CA 1
ATOM 860 C C . ALA A 1 107 ? -36.192 5.655 70.295 1.00 52.72 107 ALA A C 1
ATOM 862 O O . ALA A 1 107 ? -36.495 6.250 71.321 1.00 52.72 107 ALA A O 1
ATOM 863 N N . SER A 1 108 ? -36.913 4.627 69.849 1.00 59.53 108 SER A N 1
ATOM 864 C CA . SER A 1 108 ? -37.674 3.757 70.757 1.00 59.53 108 SER A CA 1
ATOM 865 C C . SER A 1 108 ? -38.097 2.491 70.023 1.00 59.53 108 SER A C 1
ATOM 867 O O . SER A 1 108 ? -38.800 2.567 69.019 1.00 59.53 108 SER A O 1
ATOM 869 N N . ASP A 1 109 ? -37.676 1.361 70.580 1.00 56.88 109 ASP A N 1
ATOM 870 C CA . ASP A 1 109 ? -38.299 0.048 70.462 1.00 56.88 109 ASP A CA 1
ATOM 871 C C . ASP A 1 109 ? -38.416 -0.543 69.053 1.00 56.88 109 ASP A C 1
ATOM 873 O O . ASP A 1 109 ? -39.276 -0.179 68.262 1.00 56.88 109 ASP A O 1
ATOM 877 N N . ASN A 1 110 ? -37.609 -1.572 68.774 1.00 56.81 110 ASN A N 1
ATOM 878 C CA . ASN A 1 110 ? -38.190 -2.881 68.479 1.00 56.81 110 ASN A CA 1
ATOM 879 C C . ASN A 1 110 ? -37.148 -4.002 68.511 1.00 56.81 110 ASN A C 1
ATOM 881 O O . ASN A 1 110 ? -36.175 -4.058 67.760 1.00 56.81 110 ASN A O 1
ATOM 885 N N . LYS A 1 111 ? -37.416 -4.923 69.430 1.00 58.56 111 LYS A N 1
ATOM 886 C CA . LYS A 1 111 ? -36.737 -6.186 69.664 1.00 58.56 111 LYS A CA 1
ATOM 887 C C . LYS A 1 111 ? -37.365 -7.251 68.762 1.00 58.56 111 LYS A C 1
ATOM 889 O O . LYS A 1 111 ? -38.566 -7.466 68.819 1.00 58.56 111 LYS A O 1
ATOM 894 N N . ALA A 1 112 ? -36.499 -7.959 68.040 1.00 60.25 112 ALA A N 1
ATOM 895 C CA . ALA A 1 112 ? -36.680 -9.303 67.493 1.00 60.25 112 ALA A CA 1
ATOM 896 C C . ALA A 1 112 ? -37.860 -9.552 66.535 1.00 60.25 112 ALA A C 1
ATOM 898 O O . ALA A 1 112 ? -38.982 -9.776 66.971 1.00 60.25 112 ALA A O 1
ATOM 899 N N . THR A 1 113 ? -37.559 -9.802 65.256 1.00 51.50 113 THR A N 1
ATOM 900 C CA . THR A 1 113 ? -38.082 -11.015 64.601 1.00 51.50 113 THR A CA 1
ATOM 901 C C . THR A 1 113 ? -37.168 -11.471 63.464 1.00 51.50 113 THR A C 1
ATOM 903 O O . THR A 1 113 ? -36.995 -10.805 62.449 1.00 51.50 113 THR A O 1
ATOM 906 N N . ILE A 1 114 ? -36.588 -12.651 63.663 1.00 58.19 114 ILE A N 1
ATOM 907 C CA . ILE A 1 114 ? -36.020 -13.522 62.638 1.00 58.19 114 ILE A CA 1
ATOM 908 C C . ILE A 1 114 ? -37.164 -13.956 61.714 1.00 58.19 114 ILE A C 1
ATOM 910 O O . ILE A 1 114 ? -38.121 -14.569 62.186 1.00 58.19 114 ILE A O 1
ATOM 914 N N . SER A 1 115 ? -37.062 -13.729 60.405 1.00 54.19 115 SER A N 1
ATOM 915 C CA . SER A 1 115 ? -37.737 -14.600 59.440 1.00 54.19 115 SER A CA 1
ATOM 916 C C . SER A 1 115 ? -37.039 -14.640 58.089 1.00 54.19 115 SER A C 1
ATOM 918 O O . SER A 1 115 ? -36.806 -13.641 57.419 1.00 54.19 115 SER A O 1
ATOM 920 N N . LYS A 1 116 ? -36.704 -15.883 57.757 1.00 60.81 116 LYS A N 1
ATOM 921 C CA . LYS A 1 116 ? -36.262 -16.445 56.491 1.00 60.81 116 LYS A CA 1
ATOM 922 C C . LYS A 1 116 ? -36.997 -15.808 55.308 1.00 60.81 116 LYS A C 1
ATOM 924 O O . LYS A 1 116 ? -38.217 -15.863 55.269 1.00 60.81 116 LYS A O 1
ATOM 929 N N . ASN A 1 117 ? -36.253 -15.329 54.318 1.00 50.53 117 ASN A N 1
ATOM 930 C CA . ASN A 1 117 ? -36.728 -15.261 52.937 1.00 50.53 117 ASN A CA 1
ATOM 931 C C . ASN A 1 117 ? -35.578 -15.632 52.003 1.00 50.53 117 ASN A C 1
ATOM 933 O O . ASN A 1 117 ? -34.836 -14.805 51.480 1.00 50.53 117 ASN A O 1
ATOM 937 N N . THR A 1 118 ? -35.420 -16.943 51.865 1.00 57.91 118 THR A N 1
ATOM 938 C CA . THR A 1 118 ? -34.678 -17.594 50.795 1.00 57.91 118 THR A CA 1
ATOM 939 C C . THR A 1 118 ? -35.660 -17.851 49.649 1.00 57.91 118 THR A C 1
ATOM 941 O O . THR A 1 118 ? -36.740 -18.379 49.890 1.00 57.91 118 THR A O 1
ATOM 944 N N . ALA A 1 119 ? -35.228 -17.526 48.428 1.00 57.59 119 ALA A N 1
ATOM 945 C CA . ALA A 1 119 ? -35.779 -17.937 47.131 1.00 57.59 119 ALA A CA 1
ATOM 946 C C . ALA A 1 119 ? -37.144 -17.365 46.696 1.00 57.59 119 ALA A C 1
ATOM 948 O O . ALA A 1 119 ? -38.172 -17.930 47.031 1.00 57.59 119 ALA A O 1
ATOM 949 N N . GLN A 1 120 ? -37.111 -16.354 45.813 1.00 52.66 120 GLN A N 1
ATOM 950 C CA . GLN A 1 120 ? -37.953 -16.215 44.603 1.00 52.66 120 GLN A CA 1
ATOM 951 C C . GLN A 1 120 ? -37.161 -15.339 43.609 1.00 52.66 120 GLN A C 1
ATOM 953 O O . GLN A 1 120 ? -36.991 -14.148 43.827 1.00 52.66 120 GLN A O 1
ATOM 958 N N . LEU A 1 121 ? -36.382 -15.897 42.679 1.00 55.72 121 LEU A N 1
ATOM 959 C CA . LEU A 1 121 ? -36.810 -16.315 41.338 1.00 55.72 121 LEU A CA 1
ATOM 960 C C . LEU A 1 121 ? -37.775 -15.315 40.672 1.00 55.72 121 LEU A C 1
ATOM 962 O O . LEU A 1 121 ? -38.976 -15.554 40.608 1.00 55.72 121 LEU A O 1
ATOM 966 N N . SER A 1 122 ? -37.240 -14.216 40.133 1.00 50.06 122 SER A N 1
ATOM 967 C CA . SER A 1 122 ? -37.929 -13.402 39.129 1.00 50.06 122 SER A CA 1
ATOM 968 C C . SER A 1 122 ? -37.213 -13.528 37.784 1.00 50.06 122 SER A C 1
ATOM 970 O O . SER A 1 122 ? -36.178 -12.935 37.491 1.00 50.06 122 SER A O 1
ATOM 972 N N . THR A 1 123 ? -37.800 -14.390 36.964 1.00 55.88 123 THR A N 1
ATOM 973 C CA . THR A 1 123 ? -37.703 -14.408 35.511 1.00 55.88 123 THR A CA 1
ATOM 974 C C . THR A 1 123 ? -37.824 -12.984 34.970 1.00 55.88 123 THR A C 1
ATOM 976 O O . THR A 1 123 ? -38.895 -12.388 35.034 1.00 55.88 123 THR A O 1
ATOM 979 N N . ILE A 1 124 ? -36.735 -12.441 34.425 1.00 54.78 124 ILE A N 1
ATOM 980 C CA . ILE A 1 124 ? -36.774 -11.206 33.638 1.00 54.78 124 ILE A CA 1
ATOM 981 C C . ILE A 1 124 ? -37.364 -11.568 32.269 1.00 54.78 124 ILE A C 1
ATOM 983 O O . ILE A 1 124 ? -36.764 -12.371 31.543 1.00 54.78 124 ILE A O 1
ATOM 987 N N . PRO A 1 125 ? -38.525 -11.021 31.880 1.00 55.34 125 PRO A N 1
ATOM 988 C CA . PRO A 1 125 ? -39.092 -11.313 30.582 1.00 55.34 125 PRO A CA 1
ATOM 989 C C . PRO A 1 125 ? -38.330 -10.553 29.486 1.00 55.34 125 PRO A C 1
ATOM 991 O O . PRO A 1 125 ? -38.274 -9.326 29.451 1.00 55.34 125 PRO A O 1
ATOM 994 N N . ARG A 1 126 ? -37.742 -11.313 28.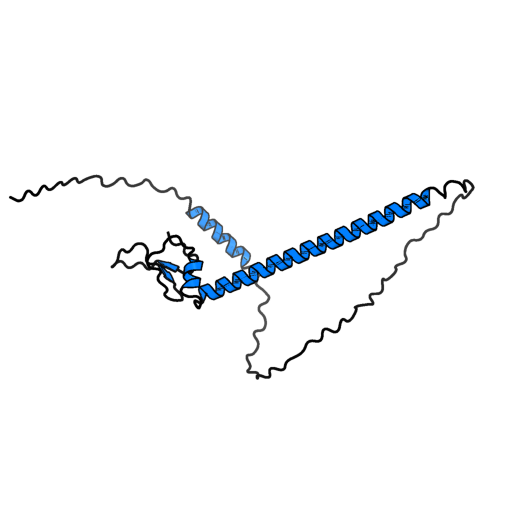554 1.00 55.47 126 ARG A N 1
ATOM 995 C CA . ARG A 1 126 ? -37.222 -10.818 27.271 1.00 55.47 126 ARG A CA 1
ATOM 996 C C . ARG A 1 126 ? -38.389 -10.463 26.341 1.00 55.47 126 ARG A C 1
ATOM 998 O O . ARG A 1 126 ? -38.789 -11.264 25.506 1.00 55.47 126 ARG A O 1
ATOM 1005 N N . HIS A 1 127 ? -38.914 -9.258 26.464 1.00 58.38 127 HIS A N 1
ATOM 1006 C CA . HIS A 1 127 ? -39.619 -8.552 25.393 1.00 58.38 127 HIS A CA 1
ATOM 1007 C C . HIS A 1 127 ? -39.299 -7.073 25.629 1.00 58.38 127 HIS A C 1
ATOM 1009 O O . HIS A 1 127 ? -39.604 -6.530 26.675 1.00 58.38 127 HIS A O 1
ATOM 1015 N N . MET A 1 128 ? -38.469 -6.422 24.826 1.00 47.81 128 MET A N 1
ATOM 1016 C CA . MET A 1 128 ? -38.820 -5.977 23.488 1.00 47.81 128 MET A CA 1
ATOM 1017 C C . MET A 1 128 ? -37.562 -5.955 22.611 1.00 47.81 128 MET A C 1
ATOM 1019 O O . MET A 1 128 ? -36.710 -5.077 22.752 1.00 47.81 128 MET A O 1
ATOM 1023 N N . LEU A 1 129 ? -37.450 -6.895 21.668 1.00 49.12 129 LEU A N 1
ATOM 1024 C CA . LEU A 1 129 ? -36.667 -6.620 20.468 1.00 49.12 129 LEU A CA 1
ATOM 1025 C C . LEU A 1 129 ? -37.465 -5.598 19.659 1.00 49.12 129 LEU A C 1
ATOM 1027 O O . LEU A 1 129 ? -38.479 -5.926 19.051 1.00 49.12 129 LEU A O 1
ATOM 1031 N N . SER A 1 130 ? -37.011 -4.348 19.714 1.00 46.84 130 SER A N 1
ATOM 1032 C CA . SER A 1 130 ? -37.441 -3.291 18.811 1.00 46.84 130 SER A CA 1
ATOM 1033 C C . SER A 1 130 ? -37.073 -3.695 17.386 1.00 46.84 130 SER A C 1
ATOM 1035 O O . SER A 1 130 ? -35.906 -3.702 16.984 1.00 46.84 130 SER A O 1
ATOM 1037 N N . THR A 1 131 ? -38.094 -4.104 16.645 1.00 50.62 131 THR A N 1
ATOM 1038 C CA . THR A 1 131 ? -38.053 -4.338 15.210 1.00 50.62 131 THR A CA 1
ATOM 1039 C C . THR A 1 131 ? -37.847 -2.993 14.524 1.00 50.62 131 THR A C 1
ATOM 1041 O O . THR A 1 131 ? -38.795 -2.247 14.299 1.00 50.62 131 THR A O 1
ATOM 1044 N N . VAL A 1 132 ? -36.601 -2.663 14.189 1.00 58.03 132 VAL A N 1
ATOM 1045 C CA . VAL A 1 132 ? -36.315 -1.596 13.226 1.00 58.03 132 VAL A CA 1
ATOM 1046 C C . VAL A 1 132 ? -36.494 -2.192 11.825 1.00 58.03 132 VAL A C 1
ATOM 1048 O O . VAL A 1 132 ? -35.725 -3.086 11.456 1.00 58.03 132 VAL A O 1
ATOM 1051 N N . PRO A 1 133 ? -37.471 -1.739 11.018 1.00 53.69 133 PRO A N 1
ATOM 1052 C CA . PRO A 1 133 ? -37.586 -2.175 9.637 1.00 53.69 133 PRO A CA 1
ATOM 1053 C C . PRO A 1 133 ? -36.447 -1.552 8.828 1.00 53.69 133 PRO A C 1
ATOM 1055 O O . PRO A 1 133 ? -36.465 -0.380 8.455 1.00 53.69 133 PRO A O 1
ATOM 1058 N N . ARG A 1 134 ? -35.421 -2.355 8.551 1.00 49.50 134 ARG A N 1
ATOM 1059 C CA . ARG A 1 134 ? -34.394 -2.022 7.570 1.00 49.50 134 ARG A CA 1
ATOM 1060 C C . ARG A 1 13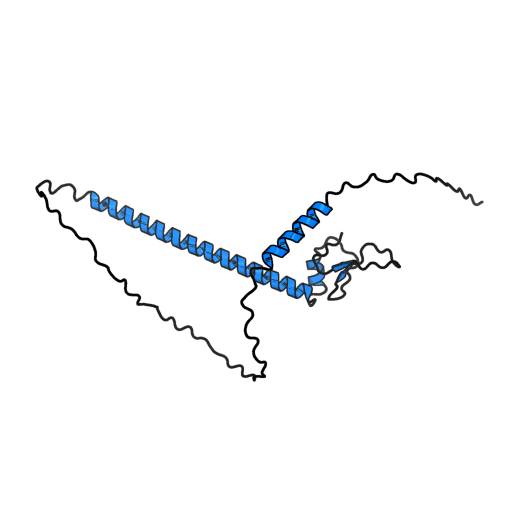4 ? -34.997 -2.273 6.191 1.00 49.50 134 ARG A C 1
ATOM 1062 O O . ARG A 1 134 ? -35.076 -3.419 5.760 1.00 49.50 134 ARG A O 1
ATOM 1069 N N . GLN A 1 135 ? -35.446 -1.215 5.519 1.00 52.94 135 GLN A N 1
ATOM 1070 C CA . GLN A 1 135 ? -35.814 -1.302 4.110 1.00 52.94 135 GLN A CA 1
ATOM 1071 C C . GLN A 1 135 ? -34.562 -1.643 3.299 1.00 52.94 135 GLN A C 1
ATOM 1073 O O . GLN A 1 135 ? -33.673 -0.818 3.098 1.00 52.94 135 GLN A O 1
ATOM 1078 N N . ILE A 1 136 ? -34.466 -2.912 2.913 1.00 48.28 136 ILE A N 1
ATOM 1079 C CA . ILE A 1 136 ? -33.529 -3.388 1.908 1.00 48.28 136 ILE A CA 1
ATOM 1080 C C . ILE A 1 136 ? -34.248 -3.197 0.579 1.00 48.28 136 ILE A C 1
ATOM 1082 O O . ILE A 1 136 ? -35.173 -3.933 0.253 1.00 48.28 136 ILE A O 1
ATOM 1086 N N . THR A 1 137 ? -33.839 -2.175 -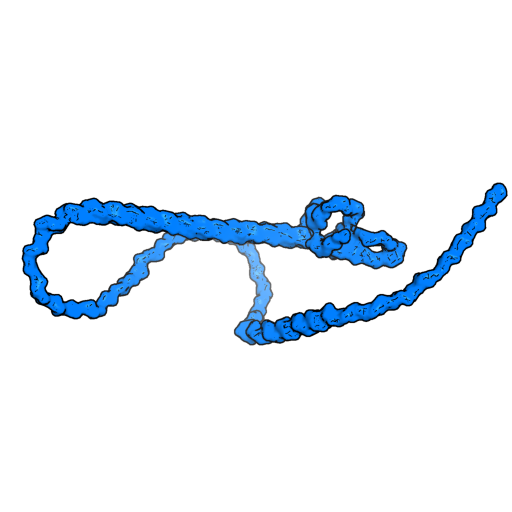0.164 1.00 60.50 137 THR A N 1
ATOM 1087 C CA . THR A 1 137 ? -34.174 -2.032 -1.578 1.00 60.50 137 THR A CA 1
ATOM 1088 C C . THR A 1 137 ? -33.451 -3.142 -2.335 1.00 60.50 137 THR A C 1
ATOM 1090 O O . THR A 1 137 ? -32.265 -3.034 -2.642 1.00 60.50 137 THR A O 1
ATOM 1093 N N . THR A 1 138 ? -34.151 -4.242 -2.589 1.00 47.66 138 THR A N 1
ATOM 1094 C CA . THR A 1 138 ? -33.737 -5.284 -3.528 1.00 47.66 138 THR A CA 1
ATOM 1095 C C . THR A 1 138 ? -33.896 -4.716 -4.935 1.00 47.66 138 THR A C 1
ATOM 1097 O O . THR A 1 138 ? -35.010 -4.583 -5.430 1.00 47.66 138 THR A O 1
ATOM 1100 N N . GLN A 1 139 ? -32.791 -4.339 -5.577 1.00 47.56 139 GLN A N 1
ATOM 1101 C CA . GLN A 1 139 ? -32.770 -4.228 -7.032 1.00 47.56 139 GLN A CA 1
ATOM 1102 C C . GLN A 1 139 ? -32.505 -5.626 -7.587 1.00 47.56 139 GLN A C 1
ATOM 1104 O O . GLN A 1 139 ? -31.463 -6.225 -7.317 1.00 47.56 139 GLN A O 1
ATOM 1109 N N . GLN A 1 140 ? -33.504 -6.148 -8.297 1.00 41.88 140 GLN A N 1
ATOM 1110 C CA . GLN A 1 140 ? -33.409 -7.324 -9.152 1.00 41.88 140 GLN A CA 1
ATOM 1111 C C . GLN A 1 140 ? -32.296 -7.110 -10.180 1.00 41.88 140 GLN A C 1
ATOM 1113 O O . GLN A 1 140 ? -32.362 -6.193 -10.994 1.00 41.88 140 GLN A O 1
ATOM 1118 N N . ALA A 1 141 ? -31.291 -7.977 -10.144 1.00 45.28 141 ALA A N 1
ATOM 1119 C CA . ALA A 1 141 ? -30.484 -8.302 -11.307 1.00 45.28 141 ALA A CA 1
ATOM 1120 C C . ALA A 1 141 ? -30.668 -9.802 -11.532 1.00 45.28 141 ALA A C 1
ATOM 1122 O O . ALA A 1 141 ? -30.182 -10.637 -10.769 1.00 45.28 141 ALA A O 1
ATOM 1123 N N . GLU A 1 142 ? -31.508 -10.098 -12.512 1.00 58.06 142 GLU A N 1
ATOM 1124 C CA . GLU A 1 142 ? -31.770 -11.423 -13.040 1.00 58.06 142 GLU A CA 1
ATOM 1125 C C . GLU A 1 142 ? -30.622 -11.760 -13.991 1.00 58.06 142 GLU A C 1
ATOM 1127 O O . GLU A 1 142 ? -30.475 -11.136 -15.043 1.00 58.06 142 GLU A O 1
ATOM 1132 N N . ASN A 1 143 ? -29.781 -12.724 -13.621 1.00 63.06 143 ASN A N 1
ATOM 1133 C CA . ASN A 1 143 ? -28.881 -13.365 -14.568 1.00 63.06 143 ASN A CA 1
ATOM 1134 C C . ASN A 1 143 ? -28.701 -14.822 -14.150 1.00 63.06 143 ASN A C 1
ATOM 1136 O O . ASN A 1 143 ? -28.176 -15.123 -13.077 1.00 63.06 143 ASN A O 1
ATOM 1140 N N . ASP A 1 144 ? -29.169 -15.701 -15.021 1.00 49.25 144 ASP A N 1
ATOM 1141 C CA . ASP A 1 144 ? -29.277 -17.135 -14.844 1.00 49.25 144 ASP A CA 1
ATOM 1142 C C . ASP A 1 144 ? -27.990 -17.864 -14.438 1.00 49.25 144 ASP A C 1
ATOM 1144 O O . ASP A 1 144 ? -26.944 -17.812 -15.080 1.00 49.25 144 ASP A O 1
ATOM 1148 N N . THR A 1 145 ? -28.149 -18.623 -13.359 1.00 44.34 145 THR A N 1
ATOM 1149 C CA . THR A 1 145 ? -27.870 -20.054 -13.202 1.00 44.34 145 THR A CA 1
ATOM 1150 C C . THR A 1 145 ? -27.134 -20.766 -14.346 1.00 44.34 145 THR A C 1
ATOM 1152 O O . THR A 1 145 ? -27.713 -21.131 -15.366 1.00 44.34 145 THR A O 1
ATOM 1155 N N . THR A 1 146 ? -25.893 -21.184 -14.084 1.00 56.00 146 THR A N 1
ATOM 1156 C CA . THR A 1 146 ? -25.389 -22.472 -14.589 1.00 56.00 146 THR A CA 1
ATOM 1157 C C . THR A 1 146 ? -24.469 -23.128 -13.550 1.00 56.00 146 THR A C 1
ATOM 1159 O O . THR A 1 146 ? -23.285 -22.836 -13.450 1.00 56.00 146 THR A O 1
ATOM 1162 N N . ILE A 1 147 ? -25.092 -23.962 -12.711 1.00 53.81 147 ILE A N 1
ATOM 1163 C CA . ILE A 1 147 ? -24.678 -25.323 -12.320 1.00 53.81 147 ILE A CA 1
ATOM 1164 C C . ILE A 1 147 ? -23.164 -25.576 -12.164 1.00 53.81 147 ILE A C 1
ATOM 1166 O O . ILE A 1 147 ? -22.485 -25.806 -13.156 1.00 53.81 147 ILE A O 1
ATOM 1170 N N . TRP A 1 148 ? -22.696 -25.739 -10.918 1.00 47.81 148 TRP A N 1
ATOM 1171 C CA . TRP A 1 148 ? -21.665 -26.732 -10.565 1.00 47.81 148 TRP A CA 1
ATOM 1172 C C . TRP A 1 148 ? -21.994 -27.375 -9.203 1.00 47.81 148 TRP A C 1
ATOM 1174 O O . TRP A 1 148 ? -22.325 -26.653 -8.258 1.00 47.81 148 TRP A O 1
ATOM 1184 N N . PRO A 1 149 ? -21.959 -28.717 -9.086 1.00 55.28 149 PRO A N 1
ATOM 1185 C CA . PRO A 1 149 ? -22.411 -29.433 -7.901 1.00 55.28 149 PRO A CA 1
ATOM 1186 C C . PRO A 1 149 ? -21.323 -29.555 -6.823 1.00 55.28 149 PRO A C 1
ATOM 1188 O O . PRO A 1 149 ? -20.136 -29.666 -7.108 1.00 55.28 149 PRO A O 1
ATOM 1191 N N . ALA A 1 150 ? -21.796 -29.572 -5.576 1.00 52.41 150 ALA A N 1
ATOM 1192 C CA . ALA A 1 150 ? -21.295 -30.319 -4.422 1.00 52.41 150 ALA A CA 1
ATOM 1193 C C . ALA A 1 150 ? -19.788 -30.657 -4.346 1.00 52.41 150 ALA A C 1
ATOM 1195 O O . ALA A 1 150 ? -19.340 -31.670 -4.874 1.00 52.41 150 ALA A O 1
ATOM 1196 N N . ILE A 1 151 ? -19.061 -29.933 -3.485 1.00 50.97 151 ILE A N 1
ATOM 1197 C CA . ILE A 1 151 ? -17.954 -30.524 -2.717 1.00 50.97 151 ILE A CA 1
ATOM 1198 C C . ILE A 1 151 ? -18.306 -30.409 -1.237 1.00 50.97 151 ILE A C 1
ATOM 1200 O O . ILE A 1 151 ? -18.038 -29.430 -0.543 1.00 50.97 151 ILE A O 1
ATOM 1204 N N . SER A 1 152 ? -19.012 -31.449 -0.816 1.00 51.09 152 SER A N 1
ATOM 1205 C CA . SER A 1 152 ? -19.275 -31.831 0.557 1.00 51.09 152 SER A CA 1
ATOM 1206 C C . SER A 1 152 ? -17.973 -32.279 1.237 1.00 51.09 152 SER A C 1
ATOM 1208 O O . SER A 1 152 ? -17.125 -32.918 0.619 1.00 51.09 152 SER A O 1
ATOM 1210 N N . THR A 1 153 ? -17.882 -31.997 2.540 1.00 53.06 153 THR A N 1
ATOM 1211 C CA . THR A 1 153 ? -17.022 -32.657 3.545 1.00 53.06 153 THR A CA 1
ATOM 1212 C C . THR A 1 153 ? -15.499 -32.583 3.373 1.00 53.06 153 THR A C 1
ATOM 1214 O O . THR A 1 153 ? -14.883 -33.522 2.891 1.00 53.06 153 THR A O 1
ATOM 1217 N N . CYS A 1 154 ? -14.878 -31.533 3.927 1.00 46.75 154 CYS A N 1
ATOM 1218 C CA . CYS A 1 154 ? -13.484 -31.538 4.414 1.00 46.75 154 CYS A CA 1
ATOM 1219 C C . CYS A 1 154 ? -13.328 -30.583 5.624 1.00 46.75 154 CYS A C 1
ATOM 1221 O O . CYS A 1 154 ? -12.477 -29.700 5.640 1.00 46.75 154 CYS A O 1
ATOM 1223 N N . LEU A 1 155 ? -14.177 -30.726 6.650 1.00 50.59 155 LEU A N 1
ATOM 1224 C CA . LEU A 1 155 ? -14.022 -30.045 7.947 1.00 50.59 155 LEU A CA 1
ATOM 1225 C C . LEU A 1 155 ? -13.571 -31.041 9.018 1.00 50.59 155 LEU A C 1
ATOM 1227 O O . LEU A 1 155 ? -14.268 -31.312 9.989 1.00 50.59 155 LEU A O 1
ATOM 1231 N N . GLY A 1 156 ? -12.381 -31.596 8.821 1.00 52.38 156 GLY A N 1
ATOM 1232 C CA . GLY A 1 156 ? -11.742 -32.461 9.801 1.00 52.38 156 GLY A CA 1
ATOM 1233 C C . GLY A 1 156 ? -10.330 -32.787 9.361 1.00 52.38 156 GLY A C 1
ATOM 1234 O O . GLY A 1 156 ? -10.146 -33.840 8.777 1.00 52.38 156 GLY A O 1
ATOM 1235 N N . ASN A 1 157 ? -9.395 -31.837 9.533 1.00 52.53 157 ASN A N 1
ATOM 1236 C CA . ASN A 1 157 ? -7.928 -32.038 9.605 1.00 52.53 157 ASN A CA 1
ATOM 1237 C C . ASN A 1 157 ? -7.136 -30.704 9.640 1.00 52.53 157 ASN A C 1
ATOM 1239 O O . ASN A 1 157 ? -6.063 -30.592 9.055 1.00 52.53 157 ASN A O 1
ATOM 1243 N N . ILE A 1 158 ? -7.630 -29.660 10.321 1.00 51.62 158 ILE A N 1
ATOM 1244 C CA . ILE A 1 158 ? -6.909 -28.366 10.410 1.00 51.62 158 ILE A CA 1
ATOM 1245 C C . ILE A 1 158 ? -5.946 -28.305 11.614 1.00 51.62 158 ILE A C 1
ATOM 1247 O O . ILE A 1 158 ? -5.038 -27.480 11.640 1.00 51.62 158 ILE A O 1
ATOM 1251 N N . THR A 1 159 ? -6.044 -29.214 12.585 1.00 52.75 159 THR A N 1
ATOM 1252 C CA . THR A 1 159 ? -5.225 -29.159 13.811 1.00 52.75 159 THR A CA 1
ATOM 1253 C C . THR A 1 159 ? -3.882 -29.893 13.748 1.00 52.75 159 THR A C 1
ATOM 1255 O O . THR A 1 159 ? -3.047 -29.651 14.613 1.00 52.75 159 THR A O 1
ATOM 1258 N N . LEU A 1 160 ? -3.608 -30.724 12.733 1.00 50.06 160 LEU A N 1
ATOM 1259 C CA . LEU A 1 160 ? -2.343 -31.483 12.648 1.00 50.06 160 LEU A CA 1
ATOM 1260 C C . LEU A 1 160 ? -1.271 -30.866 11.733 1.00 50.06 160 LEU A C 1
ATOM 1262 O O . LEU A 1 160 ? -0.091 -31.144 11.923 1.00 50.06 160 LEU A O 1
ATOM 1266 N N . TRP A 1 161 ? -1.624 -29.961 10.815 1.00 53.84 161 TRP A N 1
ATOM 1267 C CA . TRP A 1 161 ? -0.626 -29.267 9.981 1.00 53.84 161 TRP A CA 1
ATOM 1268 C C . TRP A 1 161 ? 0.167 -28.188 10.734 1.00 53.84 161 TRP A C 1
ATOM 1270 O O . TRP A 1 161 ? 1.284 -27.853 10.342 1.00 53.84 161 TRP A O 1
ATOM 1280 N N . TYR A 1 162 ? -0.370 -27.662 11.839 1.00 51.91 162 TYR A N 1
ATOM 1281 C CA . TYR A 1 162 ? 0.286 -26.583 12.583 1.00 51.91 162 TYR A CA 1
ATOM 1282 C C . TYR A 1 162 ? 1.474 -27.061 13.437 1.00 51.91 162 TYR A C 1
ATOM 1284 O O . TYR A 1 162 ? 2.382 -26.278 13.703 1.00 51.91 162 TYR A O 1
ATOM 1292 N N . ILE A 1 163 ? 1.519 -28.342 13.826 1.00 52.88 163 ILE A N 1
ATOM 1293 C CA . ILE A 1 163 ? 2.611 -28.886 14.654 1.00 52.88 163 ILE A CA 1
ATOM 1294 C C . ILE A 1 163 ? 3.827 -29.263 13.792 1.00 52.88 163 ILE A C 1
ATOM 1296 O O . ILE A 1 163 ? 4.965 -29.033 14.197 1.00 52.88 163 ILE A O 1
ATOM 1300 N N . THR A 1 164 ? 3.627 -29.749 12.564 1.00 55.59 164 THR A N 1
ATOM 1301 C CA . THR A 1 164 ? 4.747 -30.089 11.669 1.00 55.59 164 THR A CA 1
ATOM 1302 C C . THR A 1 164 ? 5.451 -28.849 11.102 1.00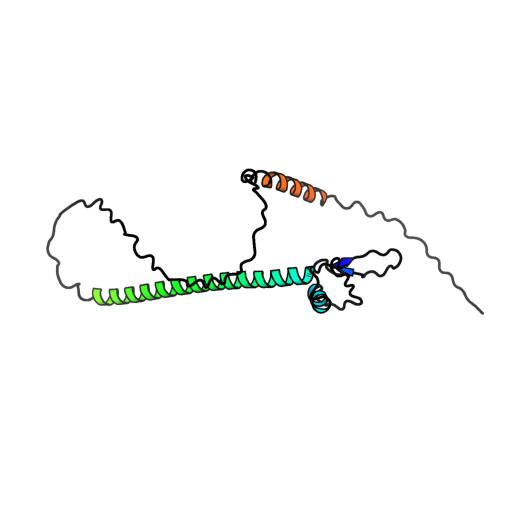 55.59 164 THR A C 1
ATOM 1304 O O . THR A 1 164 ? 6.666 -28.871 10.925 1.00 55.59 164 THR A O 1
ATOM 1307 N N . ALA A 1 165 ? 4.738 -27.736 10.891 1.00 51.12 165 ALA A N 1
ATOM 1308 C CA . ALA A 1 165 ? 5.323 -26.518 10.320 1.00 51.12 165 ALA A CA 1
ATOM 1309 C C . ALA A 1 165 ? 6.263 -25.749 11.275 1.00 51.12 165 ALA A C 1
ATOM 1311 O O . ALA A 1 165 ? 7.125 -25.007 10.805 1.00 51.12 165 ALA A O 1
ATOM 1312 N N . MET A 1 166 ? 6.154 -25.936 12.598 1.00 50.19 166 MET A N 1
ATOM 1313 C CA . MET A 1 166 ? 7.065 -25.281 13.556 1.00 50.19 166 MET A CA 1
ATOM 1314 C C . MET A 1 166 ? 8.391 -26.037 13.747 1.00 50.19 166 MET A C 1
ATOM 1316 O O . MET A 1 166 ? 9.385 -25.425 14.121 1.00 50.19 166 MET A O 1
ATOM 1320 N N . SER A 1 167 ? 8.458 -27.333 13.414 1.00 52.41 167 SER A N 1
ATOM 1321 C CA . SER A 1 167 ? 9.689 -28.134 13.558 1.00 52.41 167 SER A CA 1
ATOM 1322 C C . SER A 1 167 ? 10.734 -27.858 12.464 1.00 52.41 167 SER A C 1
ATOM 1324 O O . SER A 1 167 ? 11.934 -28.038 12.680 1.00 52.41 167 SER A O 1
ATOM 1326 N N . THR A 1 168 ? 10.320 -27.372 11.291 1.00 51.38 168 THR A N 1
ATOM 1327 C CA . THR A 1 168 ? 11.249 -26.999 10.209 1.00 51.38 168 THR A CA 1
ATOM 1328 C C . THR A 1 168 ? 11.893 -25.627 10.400 1.00 51.38 168 THR A C 1
ATOM 1330 O O . THR A 1 168 ? 12.987 -25.411 9.888 1.00 51.38 168 THR A O 1
ATOM 1333 N N . GLN A 1 169 ? 11.285 -24.718 11.170 1.00 49.31 169 GLN A N 1
ATOM 1334 C CA . GLN A 1 169 ? 11.832 -23.367 11.350 1.00 49.31 169 GLN A CA 1
ATOM 1335 C C . GLN A 1 169 ? 13.031 -23.325 12.320 1.00 49.31 169 GLN A C 1
ATOM 1337 O O . GLN A 1 169 ? 13.894 -22.460 12.182 1.00 49.31 169 GLN A O 1
ATOM 1342 N N . GLU A 1 170 ? 13.149 -24.278 13.251 1.00 53.19 170 GLU A N 1
ATOM 1343 C CA . GLU A 1 170 ? 14.314 -24.357 14.149 1.00 53.19 170 GLU A CA 1
ATOM 1344 C C . GLU A 1 170 ? 15.569 -24.926 13.468 1.00 53.19 170 GLU A C 1
ATOM 1346 O O . GLU A 1 170 ? 16.686 -24.541 13.818 1.00 53.19 170 GLU A O 1
ATOM 1351 N N . LYS A 1 171 ? 15.426 -25.775 12.440 1.00 54.91 171 LYS A N 1
ATOM 1352 C CA . LYS A 1 171 ? 16.588 -26.340 11.727 1.00 54.91 171 LYS A CA 1
ATOM 1353 C C . LYS A 1 171 ? 17.308 -25.322 10.835 1.00 54.91 171 LYS A C 1
ATOM 1355 O O . LYS A 1 171 ? 18.520 -25.439 10.656 1.00 54.91 171 LYS A O 1
ATOM 1360 N N . ASP A 1 172 ? 16.613 -24.295 10.347 1.00 54.25 172 ASP A N 1
ATOM 1361 C CA . ASP A 1 172 ? 17.227 -23.247 9.518 1.00 54.25 172 ASP A CA 1
ATOM 1362 C C . ASP A 1 172 ? 17.976 -22.180 10.332 1.00 54.25 172 ASP A C 1
ATOM 1364 O O . ASP A 1 172 ? 18.915 -21.563 9.823 1.00 54.25 172 ASP A O 1
ATOM 1368 N N . LEU A 1 173 ? 17.641 -21.992 11.614 1.00 55.78 173 LEU A N 1
ATOM 1369 C CA . LEU A 1 173 ? 18.374 -21.065 12.484 1.00 55.78 173 LEU A CA 1
ATOM 1370 C C . LEU A 1 173 ? 19.721 -21.640 12.952 1.00 55.78 173 LEU A C 1
ATOM 1372 O O . LEU A 1 173 ? 20.694 -20.894 13.038 1.00 55.78 173 LEU A O 1
ATOM 1376 N N . LEU A 1 174 ? 19.827 -22.961 13.136 1.00 56.09 174 LEU A N 1
ATOM 1377 C CA . LEU A 1 174 ? 21.103 -23.630 13.444 1.00 56.09 174 LEU A CA 1
ATOM 1378 C C . LEU A 1 174 ? 22.055 -23.736 12.239 1.00 56.09 174 LEU A C 1
ATOM 1380 O O . LEU A 1 174 ? 23.257 -23.920 12.423 1.00 56.09 174 LEU A O 1
ATOM 1384 N N . ARG A 1 175 ? 21.568 -23.571 11.001 1.00 55.78 175 ARG A N 1
ATOM 1385 C CA . ARG A 1 175 ? 22.433 -23.527 9.805 1.00 55.78 175 ARG A CA 1
ATOM 1386 C C . ARG A 1 175 ? 23.107 -22.170 9.586 1.00 55.78 175 ARG A C 1
ATOM 1388 O O . ARG A 1 175 ? 24.092 -22.104 8.858 1.00 55.78 175 ARG A O 1
ATOM 1395 N N . ARG A 1 176 ? 22.607 -21.097 10.210 1.00 55.53 176 ARG A N 1
ATOM 1396 C CA . ARG A 1 176 ? 23.175 -19.738 10.100 1.00 55.53 176 ARG A CA 1
ATOM 1397 C C . ARG A 1 176 ? 24.255 -19.414 11.132 1.00 55.53 176 ARG A C 1
ATOM 1399 O O . ARG A 1 176 ? 24.852 -18.349 11.037 1.00 55.53 176 ARG A O 1
ATOM 1406 N N . SER A 1 177 ? 24.533 -20.309 12.079 1.00 54.81 177 SER A N 1
ATOM 1407 C CA . SER A 1 177 ? 25.590 -20.128 13.082 1.00 54.81 177 SER A CA 1
ATOM 1408 C C . SER A 1 177 ? 26.865 -20.921 12.777 1.00 54.81 177 SER A C 1
ATOM 1410 O O . SER A 1 177 ? 27.631 -21.207 13.696 1.00 54.81 177 SER A O 1
ATOM 1412 N N . GLN A 1 178 ? 27.106 -21.314 11.521 1.00 65.19 178 GLN A N 1
ATOM 1413 C CA . GLN A 1 178 ? 28.427 -21.825 11.157 1.00 65.19 178 GLN A CA 1
ATOM 1414 C C . GLN A 1 178 ? 29.413 -20.649 11.081 1.00 65.19 178 GLN A C 1
ATOM 1416 O O . GLN A 1 178 ? 29.105 -19.651 10.424 1.00 65.19 178 GLN A O 1
ATOM 1421 N N . PRO A 1 179 ? 30.566 -20.730 11.766 1.00 60.19 179 PRO A N 1
ATOM 1422 C CA . PRO A 1 179 ? 31.591 -19.705 11.683 1.00 60.19 179 PRO A CA 1
ATOM 1423 C C . PRO A 1 179 ? 32.064 -19.594 10.235 1.00 60.19 179 PRO A C 1
ATOM 1425 O O . PRO A 1 179 ? 32.364 -20.595 9.584 1.00 60.19 179 PRO A O 1
ATOM 1428 N N . ILE A 1 180 ? 32.103 -18.360 9.740 1.00 61.31 180 ILE A N 1
ATOM 1429 C CA . ILE A 1 180 ? 32.761 -17.997 8.489 1.00 61.31 180 ILE A CA 1
ATOM 1430 C C . ILE A 1 180 ? 34.193 -18.530 8.597 1.00 61.31 180 ILE A C 1
ATOM 1432 O O . ILE A 1 180 ? 34.937 -18.128 9.493 1.00 61.31 180 ILE A O 1
ATOM 1436 N N . GLY A 1 181 ? 34.531 -19.506 7.752 1.00 70.69 181 GLY A N 1
ATOM 1437 C CA . GLY A 1 181 ? 35.880 -20.057 7.680 1.00 70.69 181 GLY A CA 1
ATOM 1438 C C . GLY A 1 181 ? 36.905 -18.951 7.400 1.00 70.69 181 GLY A C 1
ATOM 1439 O O . GLY A 1 181 ? 36.531 -17.895 6.884 1.00 70.69 181 GLY A O 1
ATOM 1440 N N . PRO A 1 182 ? 38.182 -19.166 7.756 1.00 61.62 182 PRO A N 1
ATOM 1441 C CA . PRO A 1 182 ? 39.221 -18.162 7.576 1.00 61.62 182 PRO A CA 1
ATOM 1442 C C . PRO A 1 182 ? 39.266 -17.706 6.114 1.00 61.62 182 PRO A C 1
ATOM 1444 O O . PRO A 1 182 ? 39.308 -18.530 5.197 1.00 61.62 182 PRO A O 1
ATOM 1447 N N . LEU A 1 183 ? 39.211 -16.384 5.927 1.00 51.84 183 LEU A N 1
ATOM 1448 C CA . LEU A 1 183 ? 39.457 -15.723 4.653 1.00 51.84 183 LEU A CA 1
ATOM 1449 C C . LEU A 1 183 ? 40.797 -16.220 4.112 1.00 51.84 183 LEU A C 1
ATOM 1451 O O . LEU A 1 183 ? 41.835 -16.052 4.745 1.00 51.84 183 LEU A O 1
ATOM 1455 N N . ARG A 1 184 ? 40.736 -16.866 2.951 1.00 55.72 184 ARG A N 1
ATOM 1456 C CA . ARG A 1 184 ? 41.894 -17.258 2.161 1.00 55.72 184 ARG A CA 1
ATOM 1457 C C . ARG A 1 184 ? 42.522 -15.969 1.625 1.00 55.72 184 ARG A C 1
ATOM 1459 O O . ARG A 1 184 ? 41.996 -15.373 0.690 1.00 55.72 184 ARG A O 1
ATOM 1466 N N . GLU A 1 185 ? 43.573 -15.514 2.304 1.00 62.00 185 GLU A N 1
ATOM 1467 C CA . GLU A 1 185 ? 44.572 -14.577 1.786 1.00 62.00 185 GLU A CA 1
ATOM 1468 C C . GLU A 1 185 ? 45.291 -15.261 0.625 1.00 62.00 185 GLU A C 1
ATOM 1470 O O . GLU A 1 185 ? 46.268 -15.974 0.828 1.00 62.00 185 GLU A O 1
ATOM 1475 N N . GLU A 1 186 ? 44.780 -15.093 -0.588 1.00 68.31 186 GLU A N 1
ATOM 1476 C CA . GLU A 1 186 ? 45.557 -15.354 -1.793 1.00 68.31 186 GLU A CA 1
ATOM 1477 C C . GLU A 1 186 ? 45.405 -14.158 -2.738 1.00 68.31 186 GLU A C 1
ATOM 1479 O O . GLU A 1 186 ? 44.296 -13.722 -3.053 1.00 68.31 186 GLU A O 1
ATOM 1484 N N . ASP A 1 187 ? 46.578 -13.663 -3.130 1.00 54.94 187 ASP A N 1
ATOM 1485 C CA . ASP A 1 187 ? 46.883 -12.873 -4.321 1.00 54.94 187 ASP A CA 1
ATOM 1486 C C . ASP A 1 187 ? 46.937 -11.342 -4.155 1.00 54.94 187 ASP A C 1
ATOM 1488 O O . ASP A 1 187 ? 46.209 -10.545 -4.748 1.00 54.94 187 ASP A O 1
ATOM 1492 N N . GLN A 1 188 ? 47.914 -10.955 -3.329 1.00 57.75 188 GLN A N 1
ATOM 1493 C CA . GLN A 1 188 ? 48.907 -9.926 -3.664 1.00 57.75 188 GLN A CA 1
ATOM 1494 C C . GLN A 1 188 ? 49.713 -10.369 -4.915 1.00 57.75 188 GLN A C 1
ATOM 1496 O O . GLN A 1 188 ? 49.806 -11.566 -5.157 1.00 57.75 188 GLN A O 1
ATOM 1501 N N . GLU A 1 189 ? 50.347 -9.422 -5.627 1.00 63.38 189 GLU A N 1
ATOM 1502 C CA . GLU A 1 189 ? 51.180 -9.589 -6.852 1.00 63.38 189 GLU A CA 1
ATOM 1503 C C . GLU A 1 189 ? 50.345 -9.618 -8.164 1.00 63.38 189 GLU A C 1
ATOM 1505 O O . GLU A 1 189 ? 49.469 -10.446 -8.343 1.00 63.38 189 GLU A O 1
ATOM 1510 N N . GLU A 1 190 ? 50.474 -8.723 -9.148 1.00 58.94 190 GLU A N 1
ATOM 1511 C CA . GLU A 1 190 ? 51.681 -8.099 -9.677 1.00 58.94 190 GLU A CA 1
ATOM 1512 C C . GLU A 1 190 ? 51.456 -6.660 -10.172 1.00 58.94 190 GLU A C 1
ATOM 1514 O O . GLU A 1 190 ? 50.559 -6.324 -10.948 1.00 58.94 190 GLU A O 1
ATOM 1519 N N . ASP A 1 191 ? 52.404 -5.845 -9.746 1.00 56.97 191 ASP A N 1
ATOM 1520 C CA . ASP A 1 191 ? 52.861 -4.585 -10.292 1.00 56.97 191 ASP A CA 1
ATOM 1521 C C . ASP A 1 191 ? 53.434 -4.784 -11.714 1.00 56.97 191 ASP A C 1
ATOM 1523 O O . ASP A 1 191 ? 54.461 -5.442 -11.874 1.00 56.97 191 ASP A O 1
ATOM 1527 N N . ARG A 1 192 ? 52.809 -4.222 -12.763 1.00 59.12 192 ARG A N 1
ATOM 1528 C CA . ARG A 1 192 ? 53.483 -3.965 -14.057 1.00 59.12 192 ARG A CA 1
ATOM 1529 C C . ARG A 1 192 ? 53.056 -2.642 -14.674 1.00 59.12 192 ARG A C 1
ATOM 1531 O O . ARG A 1 192 ? 52.234 -2.552 -15.582 1.00 59.12 192 ARG A O 1
ATOM 1538 N N . THR A 1 193 ? 53.736 -1.616 -14.188 1.00 62.34 193 THR A N 1
ATOM 1539 C CA . THR A 1 193 ? 54.139 -0.423 -14.932 1.00 62.34 193 THR A CA 1
ATOM 1540 C C . THR A 1 193 ? 54.600 -0.778 -16.357 1.00 62.34 193 THR A C 1
ATOM 1542 O O . THR A 1 193 ? 55.564 -1.523 -16.526 1.00 62.34 193 THR A O 1
ATOM 1545 N N . VAL A 1 194 ? 53.980 -0.195 -17.390 1.00 64.25 194 VAL A N 1
ATOM 1546 C CA . VAL A 1 194 ? 54.582 -0.090 -18.732 1.00 64.25 194 VAL A CA 1
ATOM 1547 C C . VAL A 1 194 ? 54.524 1.366 -19.182 1.00 64.25 194 VAL A C 1
ATOM 1549 O O . VAL A 1 194 ? 53.479 1.892 -19.555 1.00 64.25 194 VAL A O 1
ATOM 1552 N N . HIS A 1 195 ? 55.687 2.013 -19.128 1.00 57.56 195 HIS A N 1
ATOM 1553 C CA . HIS A 1 195 ? 55.968 3.265 -19.815 1.00 57.56 195 HIS A CA 1
ATOM 1554 C C . HIS A 1 195 ? 55.939 3.039 -21.329 1.00 57.56 195 HIS A C 1
ATOM 1556 O O . HIS A 1 195 ? 56.669 2.190 -21.836 1.00 57.56 195 HIS A O 1
ATOM 1562 N N . ILE A 1 196 ? 55.176 3.850 -22.061 1.00 65.12 196 ILE A N 1
ATOM 1563 C CA . ILE A 1 196 ? 55.382 4.034 -23.499 1.00 65.12 196 ILE A CA 1
ATOM 1564 C C . ILE A 1 196 ? 55.617 5.524 -23.730 1.00 65.12 196 ILE A C 1
ATOM 1566 O O . ILE A 1 196 ? 54.714 6.343 -23.590 1.00 65.12 196 ILE A O 1
ATOM 1570 N N . TRP A 1 197 ? 56.870 5.858 -24.031 1.00 64.00 197 TRP A N 1
ATOM 1571 C CA . TRP A 1 197 ? 57.253 7.105 -24.680 1.00 64.00 197 TRP A CA 1
ATOM 1572 C C . TRP A 1 197 ? 57.023 6.947 -26.185 1.00 64.00 197 TRP A C 1
ATOM 1574 O O . TRP A 1 197 ? 57.445 5.947 -26.767 1.00 64.00 197 TRP A O 1
ATOM 1584 N N . THR A 1 198 ? 56.417 7.944 -26.824 1.00 70.94 198 THR A N 1
ATOM 1585 C CA . THR A 1 198 ? 56.463 8.107 -28.282 1.00 70.94 198 THR A CA 1
ATOM 1586 C C . THR A 1 198 ? 56.971 9.502 -28.620 1.00 70.94 198 THR A C 1
ATOM 1588 O O . THR A 1 198 ? 56.535 10.471 -28.002 1.00 70.94 198 THR A O 1
ATOM 1591 N N . ASN A 1 199 ? 57.927 9.501 -29.559 1.00 65.06 199 ASN A N 1
ATOM 1592 C CA . ASN A 1 199 ? 58.749 10.594 -30.098 1.00 65.06 199 ASN A CA 1
ATOM 1593 C C . ASN A 1 199 ? 58.028 11.907 -30.395 1.00 65.06 199 ASN A C 1
ATOM 1595 O O . ASN A 1 199 ? 56.908 11.846 -30.949 1.00 65.06 199 ASN A O 1
#

Secondary structure (DSSP, 8-state):
---GGGSEEE---TT---TT-EEETTT----SS--S--HHHHHHHH-TT-HHHHHHHHHHHHHHHHHHHHHHHHHHHHHHHHHHHHHHHHHHHHHHHTTSSSSSS--------------------------------------------------S-SSSHHHHHHHHHHHHHHTTTS--PPP----------------

pLDDT: mean 70.57, std 17.54, range [41.88, 97.5]

InterPro domains:
  IPR001370 BIR repeat [PF00653] (6-53)

Sequence (199 aa):
MATPRAGFHREYDPTFPAPDLTVCSLCGLDPCDWDNDNPFDFHATRSPDCSFVRATQQKKKHRNQKTRRQQYKRRSLQAVTQQEEELQQANAENTAENTAENTAEKASDNKATISKNTAQLSTIPRHMLSTVPRQITTQQAENDTTIWPAISTCLGNITLWYITAMSTQEKDLLRRSQPIGPLREEDQEEDRTVHIWTN

Organism: NCBI:txid560253

Radius of gyration: 38.67 Å; chains: 1; bounding box: 98×49×101 Å

Foldseek 3Di:
DDDCVQQWDDDDDPVDPPVDFTARPQPRDTDDPDDPDDSLVVCCVVPVPGPSNVVVVVVVVVVVVVVVVVVVVVVVVVVVVVVVVVVVVVVVVVVVVVVVPPPPDDPDDDDDDDDDDDDDDDDDDDDDPPDDDDPDPDDDDDDDDDDDDDDDDDPPDPPPVVVVVVVVVVVVVVVVPDDDPDDPPDDDDDDDDDDDDDD